Protein AF-A0A0F4KQ76-F1 (afdb_monomer)

Structure (mmCIF, N/CA/C/O backbone):
data_AF-A0A0F4KQ76-F1
#
_entry.id   AF-A0A0F4KQ76-F1
#
loop_
_atom_site.group_PDB
_atom_site.id
_atom_site.type_symbol
_atom_site.label_atom_id
_atom_site.label_alt_id
_atom_site.label_comp_id
_atom_site.label_asym_id
_atom_site.label_entity_id
_atom_site.label_seq_id
_atom_site.pdbx_PDB_ins_code
_atom_site.Cartn_x
_atom_site.Cartn_y
_atom_site.Cartn_z
_atom_site.occupancy
_atom_site.B_iso_or_equiv
_atom_site.auth_seq_id
_atom_site.auth_comp_id
_atom_site.auth_asym_id
_atom_site.auth_atom_id
_atom_site.pdbx_PDB_model_num
ATOM 1 N N . MET A 1 1 ? -42.509 -20.796 37.145 1.00 82.31 1 MET A N 1
ATOM 2 C CA . MET A 1 1 ? -42.947 -19.590 37.891 1.00 82.31 1 MET A CA 1
ATOM 3 C C . MET A 1 1 ? -42.082 -18.399 37.470 1.00 82.31 1 MET A C 1
ATOM 5 O O . MET A 1 1 ? -41.157 -18.619 36.685 1.00 82.31 1 MET A O 1
ATOM 9 N N . LYS A 1 2 ? -42.356 -17.165 37.928 1.00 89.00 2 LYS A N 1
ATOM 10 C CA . LYS A 1 2 ? -41.589 -15.943 37.575 1.00 89.00 2 LYS A CA 1
ATOM 11 C C . LYS A 1 2 ? -40.073 -16.147 37.650 1.00 89.00 2 LYS A C 1
ATOM 13 O O . LYS A 1 2 ? -39.361 -15.815 36.704 1.00 89.00 2 LYS A O 1
ATOM 18 N N . SER A 1 3 ? -39.583 -16.730 38.748 1.00 89.06 3 SER A N 1
ATOM 19 C CA . SER A 1 3 ? -38.148 -16.972 38.972 1.00 89.06 3 SER A CA 1
ATOM 20 C C . SER A 1 3 ? -37.506 -17.793 37.856 1.00 89.06 3 SER A C 1
ATOM 22 O O . SER A 1 3 ? -36.421 -17.465 37.380 1.00 89.06 3 SER A O 1
ATOM 24 N N . ASP A 1 4 ? -38.196 -18.839 37.405 1.00 92.00 4 ASP A N 1
ATOM 25 C CA . ASP A 1 4 ? -37.692 -19.753 36.381 1.00 92.00 4 ASP A CA 1
ATOM 26 C C . ASP A 1 4 ? -37.669 -19.073 35.012 1.00 92.00 4 ASP A C 1
ATOM 28 O O . ASP A 1 4 ? -36.727 -19.246 34.239 1.00 92.00 4 ASP A O 1
ATOM 32 N N . TYR A 1 5 ? -38.691 -18.256 34.736 1.00 93.88 5 TYR A N 1
ATOM 33 C CA . TYR A 1 5 ? -38.802 -17.494 33.498 1.00 93.88 5 TYR A CA 1
ATOM 34 C C . TYR A 1 5 ? -37.668 -16.472 33.369 1.00 93.88 5 TYR A C 1
ATOM 36 O O . TYR A 1 5 ? -36.949 -16.466 32.370 1.00 93.88 5 TYR A O 1
ATOM 44 N N . LEU A 1 6 ? -37.454 -15.654 34.404 1.00 94.19 6 LEU A N 1
ATOM 45 C CA . LEU A 1 6 ? -36.404 -14.633 34.410 1.00 94.19 6 LEU A CA 1
ATOM 46 C C . LEU A 1 6 ? -35.000 -15.248 34.418 1.00 94.19 6 LEU A C 1
ATOM 48 O O . LEU A 1 6 ? -34.095 -14.720 33.773 1.00 94.19 6 LEU A O 1
ATOM 52 N N . MET A 1 7 ? -34.813 -16.397 35.075 1.00 94.75 7 MET A N 1
ATOM 53 C CA . MET A 1 7 ? -33.555 -17.143 35.017 1.00 94.75 7 MET A CA 1
ATOM 54 C C . MET A 1 7 ? -33.246 -17.627 33.593 1.00 94.75 7 MET A C 1
ATOM 56 O O . MET A 1 7 ? -32.111 -17.485 33.126 1.00 94.75 7 MET A O 1
ATOM 60 N N . LEU A 1 8 ? -34.239 -18.176 32.887 1.00 94.31 8 LEU A N 1
ATOM 61 C CA . LEU A 1 8 ? -34.080 -18.605 31.497 1.00 94.31 8 LEU A CA 1
ATOM 62 C C . LEU A 1 8 ? -33.837 -17.413 30.569 1.00 94.31 8 LEU A C 1
ATOM 64 O O . LEU A 1 8 ? -32.893 -17.453 29.783 1.00 94.31 8 LEU A O 1
ATOM 68 N N . LEU A 1 9 ? -34.610 -16.333 30.708 1.00 94.56 9 LEU A N 1
ATOM 69 C CA . LEU A 1 9 ? -34.419 -15.094 29.951 1.00 94.56 9 LEU A CA 1
ATOM 70 C C . LEU A 1 9 ? -32.993 -14.554 30.130 1.00 94.56 9 LEU A C 1
ATOM 72 O O . LEU A 1 9 ? -32.296 -14.303 29.149 1.00 94.56 9 LEU A O 1
ATOM 76 N N . LYS A 1 10 ? -32.508 -14.479 31.376 1.00 94.06 10 LYS A N 1
ATOM 77 C CA . LYS A 1 10 ? -31.133 -14.075 31.702 1.00 94.06 10 LYS A CA 1
ATOM 78 C C . LYS A 1 10 ? -30.099 -14.954 31.000 1.00 94.06 10 LYS A C 1
ATOM 80 O O . LYS A 1 10 ? -29.141 -14.435 30.428 1.00 94.06 10 LYS A O 1
ATOM 85 N N . LYS A 1 11 ? -30.293 -16.278 31.016 1.00 93.38 11 LYS A N 1
ATOM 86 C CA . LYS A 1 11 ? -29.407 -17.238 30.342 1.00 93.38 11 LYS A CA 1
ATOM 87 C C . LYS A 1 11 ? -29.365 -17.004 28.830 1.00 93.38 11 LYS A C 1
ATOM 89 O O . LYS A 1 11 ? -28.273 -16.984 28.267 1.00 93.38 11 LYS A O 1
ATOM 94 N N . TYR A 1 12 ? -30.515 -16.799 28.187 1.00 92.88 12 TYR 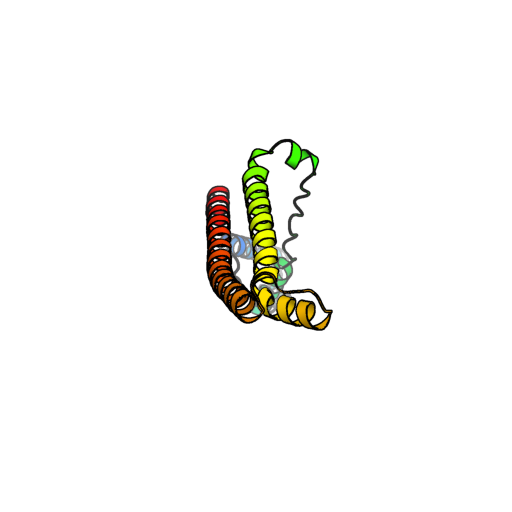A N 1
ATOM 95 C CA . TYR A 1 12 ? -30.582 -16.529 26.749 1.00 92.88 12 TYR A CA 1
ATOM 96 C C . TYR A 1 12 ? -29.949 -15.183 26.379 1.00 92.88 12 TYR A C 1
ATOM 98 O O . TYR A 1 12 ? -29.154 -15.129 25.445 1.00 92.88 12 TYR A O 1
ATOM 106 N N . LEU A 1 13 ? -30.196 -14.117 27.148 1.00 90.69 13 LEU A N 1
ATOM 107 C CA . LEU A 1 13 ? -29.586 -12.803 26.906 1.00 90.69 13 LEU A CA 1
ATOM 108 C C . LEU A 1 13 ? -28.049 -12.854 26.963 1.00 90.69 13 LEU A C 1
ATOM 110 O O . LEU A 1 13 ? -27.378 -12.255 26.120 1.00 90.69 13 LEU A O 1
ATOM 114 N N . PHE A 1 14 ? -27.482 -13.613 27.908 1.00 87.94 14 PHE A N 1
ATOM 115 C CA . PHE A 1 14 ? -26.039 -13.865 27.949 1.00 87.94 14 PHE A CA 1
ATOM 116 C C . PHE A 1 14 ? -25.555 -14.724 26.779 1.00 87.94 14 PHE A C 1
ATOM 118 O O . PHE A 1 14 ? -24.546 -14.389 26.161 1.00 87.94 14 PHE A O 1
ATOM 125 N N . ALA A 1 15 ? -26.265 -15.810 26.459 1.00 85.69 15 ALA A N 1
ATOM 126 C CA . ALA A 1 15 ? -25.904 -16.704 25.357 1.00 85.69 15 ALA A CA 1
ATOM 127 C C . ALA A 1 15 ? -25.885 -15.979 24.001 1.00 85.69 15 ALA A C 1
ATOM 129 O O . ALA A 1 15 ? -25.070 -16.293 23.137 1.00 85.69 15 ALA A O 1
ATOM 130 N N . PHE A 1 16 ? -26.741 -14.974 23.838 1.00 83.56 16 PHE A N 1
ATOM 131 C CA . PHE A 1 16 ? -26.829 -14.144 22.643 1.00 83.56 16 PHE A CA 1
ATOM 132 C C . PHE A 1 16 ? -25.914 -12.901 22.670 1.00 83.56 16 PHE A C 1
ATOM 134 O O . PHE A 1 16 ? -25.941 -12.103 21.734 1.00 83.56 16 PHE A O 1
ATOM 141 N N . GLY A 1 17 ? -25.063 -12.753 23.694 1.00 80.31 17 GLY A N 1
ATOM 142 C CA . GLY A 1 17 ? -23.951 -11.795 23.703 1.00 80.31 17 GLY A CA 1
ATOM 143 C C . GLY A 1 17 ? -24.229 -10.434 24.350 1.00 80.31 17 GLY A C 1
ATOM 144 O O . GLY A 1 17 ? -23.457 -9.499 24.137 1.00 80.31 17 GLY A O 1
ATOM 145 N N . MET A 1 18 ? -25.297 -10.284 25.142 1.00 83.06 18 MET A N 1
ATOM 146 C CA . MET A 1 18 ? -25.558 -9.044 25.884 1.00 83.06 18 MET A CA 1
ATOM 147 C C . MET A 1 18 ? -24.605 -8.893 27.087 1.00 83.06 18 MET A C 1
ATOM 149 O O . MET A 1 18 ? -24.306 -9.859 27.789 1.00 83.06 18 MET A O 1
ATOM 153 N N . SER A 1 19 ? -24.127 -7.670 27.354 1.00 85.25 19 SER A N 1
ATOM 154 C CA . SER A 1 19 ? -23.232 -7.399 28.490 1.00 85.25 19 SER A CA 1
ATOM 155 C C . SER A 1 19 ? -23.939 -7.585 29.837 1.00 85.25 19 SER A C 1
ATOM 157 O O . SER A 1 19 ? -25.116 -7.259 29.981 1.00 85.25 19 SER A O 1
ATOM 159 N N . ALA A 1 20 ? -23.208 -8.025 30.866 1.00 82.38 20 ALA A N 1
ATOM 160 C CA . ALA A 1 20 ? -23.775 -8.297 32.193 1.00 82.38 20 ALA A CA 1
ATOM 161 C C . ALA A 1 20 ? -24.529 -7.106 32.811 1.00 82.38 20 ALA A C 1
ATOM 163 O O . ALA A 1 20 ? 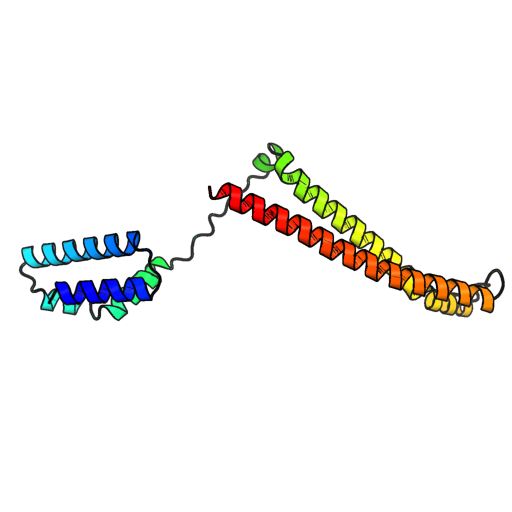-25.558 -7.291 33.456 1.00 82.38 20 ALA A O 1
ATOM 164 N N . THR A 1 21 ? -24.045 -5.882 32.583 1.00 80.56 21 THR A N 1
ATOM 165 C CA . THR A 1 21 ? -24.699 -4.647 33.037 1.00 80.56 21 THR A CA 1
ATOM 166 C C . THR A 1 21 ? -26.074 -4.456 32.405 1.00 80.56 21 THR A C 1
ATOM 168 O O . THR A 1 21 ? -27.038 -4.188 33.116 1.00 80.56 21 THR A O 1
ATOM 171 N N . LYS A 1 22 ? -26.181 -4.651 31.086 1.00 83.81 22 LYS A N 1
ATOM 172 C CA . LYS A 1 22 ? -27.445 -4.549 30.348 1.00 83.81 22 LYS A CA 1
ATOM 173 C C . LYS A 1 22 ? -28.397 -5.682 30.700 1.00 83.81 22 LYS A C 1
ATOM 175 O O . LYS A 1 22 ? -29.573 -5.427 30.911 1.00 83.81 22 LYS A O 1
ATOM 180 N N . VAL A 1 23 ? -27.884 -6.907 30.825 1.00 89.19 23 VAL A N 1
ATOM 181 C CA . VAL A 1 23 ? -28.696 -8.056 31.238 1.00 89.19 23 VAL A CA 1
ATOM 182 C C . VAL A 1 23 ? -29.341 -7.796 32.597 1.00 89.19 23 VAL A C 1
ATOM 184 O O . VAL A 1 23 ? -30.539 -7.989 32.743 1.00 89.19 23 VAL A O 1
ATOM 187 N N . ASN A 1 24 ? -28.581 -7.318 33.585 1.00 89.50 24 ASN A N 1
ATOM 188 C CA . ASN A 1 24 ? -29.140 -7.029 34.907 1.00 89.50 24 ASN A CA 1
ATOM 189 C C . ASN A 1 24 ? -30.178 -5.894 34.877 1.00 89.50 24 ASN A C 1
ATOM 191 O O . ASN A 1 24 ? -31.149 -5.968 35.621 1.00 89.50 24 ASN A O 1
ATOM 195 N N . ALA A 1 25 ? -29.995 -4.882 34.022 1.00 88.25 25 ALA A N 1
ATOM 196 C CA . ALA A 1 25 ? -30.987 -3.824 33.835 1.00 88.25 25 ALA A CA 1
ATOM 197 C C . ALA A 1 25 ? -32.295 -4.382 33.254 1.00 88.25 25 ALA A C 1
ATOM 199 O O . ALA A 1 25 ? -33.337 -4.233 33.875 1.00 88.25 25 ALA A O 1
ATOM 200 N N . VAL A 1 26 ? -32.214 -5.136 32.151 1.00 91.88 26 VAL A N 1
ATOM 201 C CA . VAL A 1 26 ? -33.379 -5.779 31.520 1.00 91.88 26 VAL A CA 1
ATOM 202 C C . VAL A 1 26 ? -34.115 -6.680 32.509 1.00 91.88 26 VAL A C 1
ATOM 204 O O . VAL A 1 26 ? -35.335 -6.634 32.599 1.00 91.88 26 VAL A O 1
ATOM 207 N N . ILE A 1 27 ? -33.390 -7.501 33.273 1.00 95.00 27 ILE A N 1
ATOM 208 C CA . ILE A 1 27 ? -34.023 -8.383 34.259 1.00 95.00 27 ILE A CA 1
ATOM 209 C C . ILE A 1 27 ? -34.742 -7.579 35.342 1.00 95.00 27 ILE A C 1
ATOM 211 O O . ILE A 1 27 ? -35.861 -7.944 35.682 1.00 95.00 27 ILE A O 1
ATOM 215 N N . ARG A 1 28 ? -34.160 -6.478 35.830 1.00 91.81 28 ARG A N 1
ATOM 216 C CA . ARG A 1 28 ? -34.817 -5.602 36.808 1.00 91.81 28 ARG A CA 1
ATOM 217 C C . ARG A 1 28 ? -36.102 -4.982 36.251 1.00 91.81 28 ARG A C 1
ATOM 219 O O . ARG A 1 28 ? -37.112 -4.989 36.941 1.00 91.81 28 ARG A O 1
ATOM 226 N N . ASP A 1 29 ? -36.088 -4.524 35.002 1.00 92.00 29 ASP A N 1
ATOM 227 C CA . ASP A 1 29 ? -37.269 -3.925 34.368 1.00 92.00 29 ASP A CA 1
ATOM 228 C C . ASP A 1 29 ? -38.419 -4.946 34.270 1.00 92.00 29 ASP A C 1
ATOM 230 O O . ASP A 1 29 ? -39.571 -4.648 34.582 1.00 92.00 29 ASP A O 1
ATOM 234 N N . TYR A 1 30 ? -38.111 -6.201 33.920 1.00 94.31 30 TYR A N 1
ATOM 235 C CA . TYR A 1 30 ? -39.117 -7.264 33.944 1.00 94.31 30 TYR A CA 1
ATOM 236 C C . TYR A 1 30 ? -39.509 -7.673 35.369 1.00 94.31 30 TYR A C 1
ATOM 238 O O . TYR A 1 30 ? -40.663 -8.023 35.603 1.00 94.31 30 TYR A O 1
ATOM 246 N N . GLU A 1 31 ? -38.603 -7.629 36.348 1.00 93.50 31 GLU A N 1
ATOM 247 C CA . GLU A 1 31 ? -38.956 -7.863 37.752 1.00 93.50 31 GLU A CA 1
ATOM 248 C C . GLU A 1 31 ? -39.999 -6.864 38.256 1.00 93.50 31 GLU A C 1
ATOM 250 O O . GLU A 1 31 ? -40.923 -7.300 38.954 1.00 93.50 31 GLU A O 1
ATOM 255 N N . GLU A 1 32 ? -39.856 -5.590 37.875 1.00 91.56 32 GLU A N 1
ATOM 256 C CA . GLU A 1 32 ? -40.805 -4.501 38.126 1.00 91.56 32 GLU A CA 1
ATOM 257 C C . GLU A 1 32 ? -42.124 -4.733 37.375 1.00 91.56 32 GLU A C 1
ATOM 259 O O . GLU A 1 32 ? -43.183 -4.690 37.994 1.00 91.56 32 GLU A O 1
ATOM 264 N N . TYR A 1 33 ? -42.077 -5.121 36.096 1.00 91.19 33 TYR A N 1
ATOM 265 C CA . TYR A 1 33 ? -43.274 -5.448 35.308 1.00 91.19 33 TYR A CA 1
ATOM 266 C C . TYR A 1 33 ? -44.113 -6.579 35.928 1.00 91.19 33 TYR A C 1
ATOM 268 O O . TYR A 1 33 ? -45.334 -6.490 36.037 1.00 91.19 33 TYR A O 1
ATOM 276 N N . PHE A 1 34 ? -43.459 -7.643 36.406 1.00 91.88 34 PHE A N 1
ATOM 277 C CA . PHE A 1 34 ? -44.146 -8.716 37.129 1.00 91.88 34 PHE A CA 1
ATOM 278 C C . PHE A 1 34 ? -44.733 -8.245 38.470 1.00 91.88 34 PHE A C 1
ATOM 280 O O . PHE A 1 34 ? -45.726 -8.812 38.924 1.00 91.88 34 PHE A O 1
ATOM 287 N N . ALA A 1 35 ? -44.111 -7.265 39.134 1.00 89.31 35 ALA A N 1
ATOM 288 C CA . ALA A 1 35 ? -44.634 -6.703 40.378 1.00 89.31 35 ALA A CA 1
ATOM 289 C C . ALA A 1 35 ? -45.885 -5.850 40.114 1.00 89.31 35 ALA A C 1
ATOM 291 O O . ALA A 1 35 ? -46.896 -6.045 40.784 1.00 89.31 35 ALA A O 1
ATOM 292 N N . GLU A 1 36 ? -45.858 -5.006 39.081 1.00 90.25 36 GLU A N 1
ATOM 293 C CA . GLU A 1 36 ? -47.005 -4.200 38.647 1.00 90.25 36 GLU A CA 1
ATOM 294 C C . GLU A 1 36 ? -48.193 -5.076 38.214 1.00 90.25 36 GLU A C 1
ATOM 296 O O . GLU A 1 36 ? -49.330 -4.836 38.619 1.00 90.25 36 GLU A O 1
ATOM 301 N N . GLY A 1 37 ? -47.944 -6.150 37.457 1.00 86.81 37 GLY A N 1
ATOM 302 C CA . GLY A 1 37 ? -48.991 -7.110 37.094 1.00 86.81 37 GLY A CA 1
ATOM 303 C C . GLY A 1 37 ? -49.643 -7.757 38.322 1.00 86.81 37 GLY A C 1
ATOM 304 O O . GLY A 1 37 ? -50.866 -7.876 38.388 1.00 86.81 37 GLY A O 1
ATOM 305 N N . SER A 1 38 ? -48.849 -8.082 39.349 1.00 87.44 38 SER A N 1
ATOM 306 C CA . SER A 1 38 ? -49.377 -8.611 40.612 1.00 87.44 38 SER A CA 1
ATOM 307 C C . SER A 1 38 ? -50.243 -7.594 41.363 1.00 87.44 38 SER A C 1
ATOM 309 O O . SER A 1 38 ? -51.230 -7.992 41.982 1.00 87.44 38 SER A O 1
ATOM 311 N N . GLU A 1 39 ? -49.895 -6.305 41.332 1.00 87.94 39 GLU A N 1
ATOM 312 C CA . GLU A 1 39 ? -50.707 -5.233 41.930 1.00 87.94 39 GLU A CA 1
ATOM 313 C C . GLU A 1 39 ? -52.038 -5.042 41.183 1.00 87.94 39 GLU A C 1
ATOM 315 O O . GLU A 1 39 ? -53.064 -4.742 41.795 1.00 87.94 39 GLU A O 1
ATOM 320 N N . ASN A 1 40 ? -52.049 -5.322 39.878 1.00 86.50 40 ASN A N 1
ATOM 321 C CA . ASN A 1 40 ? -53.226 -5.257 39.011 1.00 86.50 40 ASN A CA 1
ATOM 322 C C . ASN A 1 40 ? -54.076 -6.548 38.990 1.00 86.50 40 ASN A C 1
ATOM 324 O O . ASN A 1 40 ? -55.020 -6.649 38.207 1.00 86.50 40 ASN A O 1
ATOM 328 N N . ASN A 1 41 ? -53.816 -7.503 39.892 1.00 88.94 41 ASN A N 1
ATOM 329 C CA . ASN A 1 41 ? -54.470 -8.822 39.971 1.00 88.94 41 ASN A CA 1
ATOM 330 C C . ASN A 1 41 ? -54.238 -9.739 38.752 1.00 88.94 41 ASN A C 1
ATOM 332 O O . ASN A 1 41 ? -55.017 -10.669 38.527 1.00 88.94 41 ASN A O 1
ATOM 336 N N . GLU A 1 42 ? -53.174 -9.525 37.979 1.00 90.00 42 GLU A N 1
ATOM 337 C CA . GLU A 1 42 ? -52.746 -10.471 36.949 1.00 90.00 42 GLU A CA 1
ATOM 338 C C . GLU A 1 42 ? -51.924 -11.604 37.570 1.00 90.00 42 GLU A C 1
ATOM 340 O O . GLU A 1 42 ? -51.086 -11.393 38.452 1.00 90.00 42 GLU A O 1
ATOM 345 N N . THR A 1 43 ? -52.146 -12.837 37.113 1.00 90.06 43 THR A N 1
ATOM 346 C CA . THR A 1 43 ? -51.346 -13.970 37.587 1.00 90.06 43 THR A CA 1
ATOM 347 C C . THR A 1 43 ? -50.017 -14.042 36.839 1.00 90.06 43 THR A C 1
ATOM 349 O O . THR A 1 43 ? -49.932 -13.700 35.660 1.00 90.06 43 THR A O 1
ATOM 352 N N . GLU A 1 44 ? -48.970 -14.580 37.476 1.00 89.19 44 GLU A N 1
ATOM 353 C CA . GLU A 1 44 ? -47.677 -14.793 36.801 1.00 89.19 44 GLU A CA 1
ATOM 354 C C . GLU A 1 44 ? -47.817 -15.601 35.502 1.00 89.19 44 GLU A C 1
ATOM 356 O O . GLU A 1 44 ? -47.066 -15.389 34.553 1.00 89.19 44 GLU A O 1
ATOM 361 N N . ALA A 1 45 ? -48.774 -16.533 35.451 1.00 88.31 45 ALA A N 1
ATOM 362 C CA . ALA A 1 45 ? -49.036 -17.346 34.271 1.00 88.31 45 ALA A CA 1
ATOM 363 C C . ALA A 1 45 ? -49.599 -16.513 33.108 1.00 88.31 45 ALA A C 1
ATOM 365 O O . ALA A 1 45 ? -49.210 -16.739 31.961 1.00 88.31 45 ALA A O 1
ATOM 366 N N . ASP A 1 46 ? -50.463 -15.538 33.396 1.00 89.50 46 ASP A N 1
ATOM 367 C CA . ASP A 1 46 ? -51.029 -14.634 32.391 1.00 89.50 46 ASP A CA 1
ATOM 368 C C . ASP A 1 46 ? -49.972 -13.664 31.856 1.00 89.50 46 ASP A C 1
ATOM 370 O O . ASP A 1 46 ? -49.889 -13.442 30.646 1.00 89.50 46 ASP A O 1
ATOM 374 N N . ILE A 1 47 ? -49.103 -13.169 32.740 1.00 89.50 47 ILE A N 1
ATOM 375 C CA . ILE A 1 47 ? -47.969 -12.313 32.377 1.00 89.50 47 ILE A CA 1
ATOM 376 C C . ILE A 1 47 ? -46.989 -13.091 31.486 1.00 89.50 47 ILE A C 1
ATOM 378 O O . ILE A 1 47 ? -46.630 -12.637 30.402 1.00 89.50 47 ILE A O 1
ATOM 382 N N . ILE A 1 48 ? -46.607 -14.315 31.875 1.00 92.00 48 ILE A N 1
ATOM 383 C CA . ILE A 1 48 ? -45.732 -15.180 31.061 1.00 92.00 48 ILE A CA 1
ATOM 384 C C . ILE A 1 48 ? -46.365 -15.475 29.697 1.00 92.00 48 ILE A C 1
ATOM 386 O O . ILE A 1 48 ? -45.674 -15.477 28.679 1.00 92.00 48 ILE A O 1
ATOM 390 N N . LYS A 1 49 ? -47.681 -15.700 29.646 1.00 89.31 49 LYS A N 1
ATOM 391 C CA . LYS A 1 49 ? -48.392 -15.954 28.390 1.00 89.31 49 LYS A CA 1
ATOM 392 C C . LYS A 1 49 ? -48.367 -14.742 27.454 1.00 89.31 49 LYS A C 1
ATOM 394 O O . LYS A 1 49 ? -48.228 -14.941 26.249 1.00 89.31 49 LYS A O 1
ATOM 399 N N . HIS A 1 50 ? -48.463 -13.524 27.990 1.00 87.94 50 HIS A N 1
ATOM 400 C CA . HIS A 1 50 ? -48.309 -12.290 27.213 1.00 87.94 50 HIS A CA 1
ATOM 401 C C . HIS A 1 50 ? -46.880 -12.094 26.697 1.00 87.94 50 HIS A C 1
ATOM 403 O O . HIS A 1 50 ? -46.697 -11.695 25.550 1.00 87.94 50 HIS A O 1
ATOM 409 N N . LEU A 1 51 ? -45.874 -12.411 27.516 1.00 89.38 51 LEU A N 1
ATOM 410 C CA . LEU A 1 51 ? -44.459 -12.263 27.160 1.00 89.38 51 LEU A CA 1
ATOM 411 C C . LEU A 1 51 ? -43.947 -13.345 26.191 1.00 89.38 51 LEU A C 1
ATOM 413 O O . LEU A 1 51 ? -42.937 -13.145 25.515 1.00 89.38 51 LEU A O 1
ATOM 417 N N . GLY A 1 52 ? -44.632 -14.487 26.106 1.00 91.38 52 GLY A N 1
ATOM 418 C CA . GLY A 1 52 ? -44.254 -15.600 25.239 1.00 91.38 52 GLY A CA 1
ATOM 419 C C .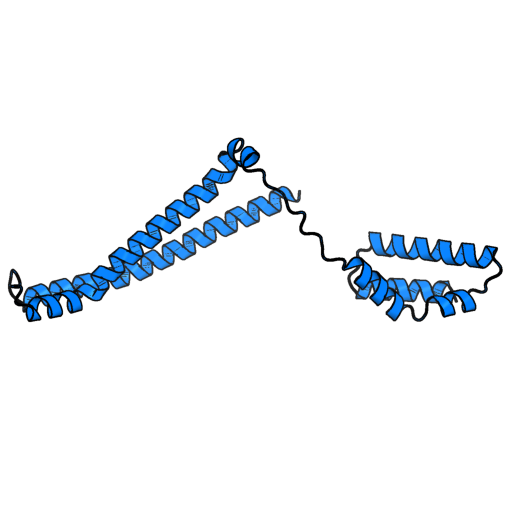 GLY A 1 52 ? -43.113 -16.443 25.815 1.00 91.38 52 GLY A C 1
ATOM 420 O O . GLY A 1 52 ? -42.977 -16.605 27.023 1.00 91.38 52 GLY A O 1
ATOM 421 N N . SER A 1 53 ? -42.306 -17.066 24.951 1.00 92.19 53 SER A N 1
ATOM 422 C CA . SER A 1 53 ? -41.156 -17.860 25.407 1.00 92.19 53 SER A CA 1
ATOM 423 C C . SER A 1 53 ? -39.960 -16.956 25.742 1.00 92.19 53 SER A C 1
ATOM 425 O O . SER A 1 53 ? -39.675 -16.049 24.952 1.00 92.19 53 SER A O 1
ATOM 427 N N . PRO A 1 54 ? -39.169 -17.265 26.786 1.00 91.12 54 PRO A N 1
ATOM 428 C CA . PRO A 1 54 ? -38.016 -16.447 27.173 1.00 91.12 54 PRO A CA 1
ATOM 429 C C . PRO A 1 54 ? -36.935 -16.375 26.080 1.00 91.12 54 PRO A C 1
ATOM 431 O O . PRO A 1 54 ? -36.214 -15.386 25.994 1.00 91.12 54 PRO A O 1
ATOM 434 N N . GLU A 1 55 ? -36.839 -17.394 25.222 1.00 91.69 55 GLU A N 1
ATOM 435 C CA . GLU A 1 55 ? -35.931 -17.416 24.070 1.00 91.69 55 GLU A CA 1
ATOM 436 C C . GLU A 1 55 ? -36.337 -16.405 22.989 1.00 91.69 55 GLU A C 1
ATOM 438 O O . GLU A 1 55 ? -35.523 -15.569 22.595 1.00 91.69 55 GLU A O 1
ATOM 443 N N . ASN A 1 56 ? -37.604 -16.429 22.553 1.00 90.44 56 ASN A N 1
ATOM 444 C CA . ASN A 1 56 ? -38.123 -15.464 21.576 1.00 90.44 56 ASN A CA 1
ATOM 445 C C . ASN A 1 56 ? -38.023 -14.026 22.093 1.00 90.44 56 ASN A C 1
ATOM 447 O O . ASN A 1 56 ? -37.610 -13.140 21.348 1.00 90.44 56 ASN A O 1
ATOM 451 N N . LEU A 1 57 ? -38.337 -13.809 23.374 1.00 92.44 57 LEU A N 1
ATOM 452 C CA . LEU A 1 57 ? -38.216 -12.497 24.000 1.00 92.44 57 LEU A CA 1
ATOM 453 C C . LEU A 1 57 ? -36.759 -12.011 24.003 1.00 92.44 57 LEU A C 1
ATOM 455 O O . LEU A 1 57 ? -36.487 -10.873 23.630 1.00 92.44 57 LEU A O 1
ATOM 459 N N . ALA A 1 58 ? -35.800 -12.876 24.348 1.00 90.62 58 ALA A N 1
ATOM 460 C CA . ALA A 1 58 ? -34.379 -12.535 24.284 1.00 90.62 58 ALA A CA 1
ATOM 461 C C . ALA A 1 58 ? -33.924 -12.193 22.854 1.00 90.62 58 ALA A C 1
ATOM 463 O O . ALA A 1 58 ? -33.178 -11.232 22.657 1.00 90.62 58 ALA A O 1
ATOM 464 N N . HIS A 1 59 ? -34.389 -12.948 21.856 1.00 87.75 59 HIS A N 1
ATOM 465 C CA . HIS A 1 59 ? -34.121 -12.662 20.447 1.00 87.75 59 HIS A CA 1
ATOM 466 C C . HIS A 1 59 ? -34.676 -11.300 20.019 1.00 87.75 59 HIS A C 1
ATOM 468 O O . HIS A 1 59 ? -33.959 -10.536 19.368 1.00 87.75 59 HIS A O 1
ATOM 474 N N . GLN A 1 60 ? -35.910 -10.985 20.416 1.00 88.25 60 GLN A N 1
ATOM 475 C CA . GLN A 1 60 ? -36.552 -9.710 20.120 1.00 88.25 60 GLN A CA 1
ATOM 476 C C . GLN A 1 60 ? -35.783 -8.545 20.753 1.00 88.25 60 GLN A C 1
ATOM 478 O O . GLN A 1 60 ? -35.348 -7.649 20.032 1.00 88.25 60 GLN A O 1
ATOM 483 N N . LEU A 1 61 ? -35.498 -8.613 22.057 1.00 88.38 61 LEU A N 1
ATOM 484 C CA . LEU A 1 61 ? -34.772 -7.568 22.789 1.00 88.38 61 LEU A CA 1
ATOM 485 C C . LEU A 1 61 ? -33.380 -7.293 22.202 1.00 88.38 61 LEU A C 1
ATOM 487 O O . LEU A 1 61 ? -32.912 -6.156 22.179 1.00 88.38 61 LEU A O 1
ATOM 491 N N . ILE A 1 62 ? -32.701 -8.324 21.700 1.00 83.94 62 ILE A N 1
ATOM 492 C CA . ILE A 1 62 ? -31.389 -8.170 21.061 1.00 83.94 62 ILE A CA 1
ATOM 493 C C . ILE A 1 62 ? -31.512 -7.636 19.639 1.00 83.94 62 ILE A C 1
ATOM 495 O O . ILE A 1 62 ? -30.641 -6.891 19.199 1.00 83.94 62 ILE A O 1
ATOM 499 N N . SER A 1 63 ? -32.571 -7.996 18.914 1.00 79.69 63 SER A N 1
ATOM 500 C CA . SER A 1 63 ? -32.843 -7.438 17.589 1.00 79.69 63 SER A CA 1
ATOM 501 C C . SER A 1 63 ? -33.224 -5.956 17.650 1.00 79.69 63 SER A C 1
ATOM 503 O O . SER A 1 63 ? -32.748 -5.188 16.822 1.00 79.69 63 SER A O 1
ATOM 505 N N . GLU A 1 64 ? -33.964 -5.541 18.681 1.00 76.50 64 GLU A N 1
ATOM 506 C CA . GLU A 1 64 ? -34.293 -4.140 18.970 1.00 76.50 64 GLU A CA 1
ATOM 507 C C . GLU A 1 64 ? -33.052 -3.362 19.438 1.00 76.50 64 GLU A C 1
ATOM 509 O O . GLU A 1 64 ? -32.833 -2.230 19.026 1.00 76.50 64 GLU A O 1
ATOM 514 N N . GLN A 1 65 ? -32.151 -3.986 20.209 1.00 67.00 65 GLN A N 1
ATOM 515 C CA . GLN A 1 65 ? -30.840 -3.391 20.514 1.00 67.00 65 GLN A CA 1
ATOM 516 C C . GLN A 1 65 ? -29.871 -3.368 19.324 1.00 67.00 65 GLN A C 1
ATOM 518 O O . GLN A 1 65 ? -28.887 -2.629 19.361 1.00 67.00 65 GLN A O 1
ATOM 523 N N . LYS A 1 66 ? -30.124 -4.169 18.282 1.00 55.81 66 LYS A N 1
ATOM 524 C CA . LYS A 1 66 ? -29.458 -4.087 16.977 1.00 55.81 66 LYS A CA 1
ATOM 525 C C . LYS A 1 66 ? -30.127 -3.046 16.073 1.00 55.81 66 LYS A C 1
ATOM 527 O O . LYS A 1 66 ? -30.047 -3.168 14.849 1.00 55.81 66 LYS A O 1
ATOM 532 N N . GLU A 1 67 ? -30.696 -1.977 16.633 1.00 48.41 67 GLU A N 1
ATOM 533 C CA . GLU A 1 67 ? -30.571 -0.697 15.947 1.00 48.41 67 GLU A CA 1
ATOM 534 C C . GLU A 1 67 ? -29.083 -0.508 15.651 1.00 48.41 67 GLU A C 1
ATOM 536 O O . GLU A 1 67 ? -28.239 -0.423 16.546 1.00 48.41 67 GLU A O 1
ATOM 541 N N . ILE A 1 68 ? -28.782 -0.632 14.356 1.00 48.06 68 ILE A N 1
ATOM 542 C CA . ILE A 1 68 ? -27.496 -0.415 13.702 1.00 48.06 68 ILE A CA 1
ATOM 543 C C . ILE A 1 68 ? -26.777 0.645 14.523 1.00 48.06 68 ILE A C 1
ATOM 545 O O . ILE A 1 68 ? -27.380 1.707 14.684 1.00 48.06 68 ILE A O 1
ATOM 549 N N . PRO A 1 69 ? -25.568 0.398 15.076 1.00 42.78 69 PRO A N 1
ATOM 550 C CA . PRO A 1 69 ? -24.857 1.469 15.747 1.00 42.78 69 PRO A CA 1
ATOM 551 C C . PRO A 1 69 ? -24.858 2.607 14.746 1.00 42.78 69 PRO A C 1
ATOM 553 O O . PRO A 1 69 ? -24.299 2.446 13.656 1.00 42.78 69 PRO A O 1
ATOM 556 N N . GLU A 1 70 ? -25.569 3.698 15.054 1.00 43.50 70 GLU A N 1
ATOM 557 C CA . GLU A 1 70 ? -25.390 4.917 14.304 1.00 43.50 70 GLU A CA 1
ATOM 558 C C . GLU A 1 70 ? -23.890 5.104 14.376 1.00 43.50 70 GLU A C 1
ATOM 560 O O . GLU A 1 70 ? -23.319 5.309 15.452 1.00 43.50 70 GLU A O 1
ATOM 565 N N . VAL A 1 71 ? -23.226 4.891 13.239 1.00 44.06 71 VAL A N 1
ATOM 566 C CA . VAL A 1 71 ? -21.869 5.342 13.047 1.00 44.06 71 VAL A CA 1
ATOM 567 C C . VAL A 1 71 ? -22.014 6.795 13.420 1.00 44.06 71 VAL A C 1
ATOM 569 O O . VAL A 1 71 ? -22.642 7.528 12.656 1.00 44.06 71 VAL A O 1
ATOM 572 N N . LYS A 1 72 ? -21.577 7.182 14.631 1.00 41.28 72 LYS A N 1
ATOM 573 C CA . LYS A 1 72 ? -21.509 8.582 15.029 1.00 41.28 72 LYS A CA 1
ATOM 574 C C . LYS A 1 72 ? -20.754 9.185 13.875 1.00 41.28 72 LYS A C 1
ATOM 576 O O . LYS A 1 72 ? -19.560 8.925 13.725 1.00 41.28 72 LYS A O 1
ATOM 581 N N . GLN A 1 73 ? -21.473 9.862 12.987 1.00 46.34 73 GLN A N 1
ATOM 582 C CA . GLN A 1 73 ? -20.860 10.489 11.847 1.00 46.34 73 GLN A CA 1
ATOM 583 C C . GLN A 1 73 ? -20.124 11.630 12.507 1.00 46.34 73 GLN A C 1
ATOM 585 O O . GLN A 1 73 ? -20.710 12.669 12.809 1.00 46.34 73 GLN A O 1
ATOM 590 N N . VAL A 1 74 ? -18.868 11.373 12.876 1.00 49.44 74 VAL A N 1
ATOM 591 C CA . VAL A 1 74 ? -17.964 12.392 13.360 1.00 49.44 74 VAL A CA 1
ATOM 592 C C . VAL A 1 74 ? -17.868 13.321 12.170 1.00 49.44 74 VAL A C 1
ATOM 594 O O . VAL A 1 74 ? -17.149 13.060 11.208 1.00 49.44 74 VAL A O 1
ATOM 597 N N . ARG A 1 75 ? -18.704 14.360 12.179 1.00 42.66 75 ARG A N 1
ATOM 598 C CA . ARG A 1 75 ? -18.660 15.440 11.211 1.00 42.66 75 ARG A CA 1
ATOM 599 C C . ARG A 1 75 ? -17.366 16.160 11.527 1.00 42.66 75 ARG A C 1
ATOM 601 O O . ARG A 1 75 ? -17.327 17.082 12.338 1.00 42.66 75 ARG A O 1
ATOM 608 N N . VAL A 1 76 ? -16.277 15.663 10.952 1.00 56.12 76 VAL A N 1
ATOM 609 C CA . VAL A 1 76 ? -14.992 16.330 11.035 1.00 56.12 76 VAL A CA 1
ATOM 610 C C . VAL A 1 76 ? -15.170 17.603 10.222 1.00 56.12 76 VAL A C 1
ATOM 612 O O . VAL A 1 76 ? -15.196 17.580 8.994 1.00 56.12 76 VAL A O 1
ATOM 615 N N . SER A 1 77 ? -15.409 18.717 10.907 1.00 60.66 77 SER A N 1
ATOM 616 C CA . SER A 1 77 ? -15.405 20.016 10.250 1.00 60.66 77 SER A CA 1
ATOM 617 C C . SER A 1 77 ? -14.014 20.220 9.654 1.00 60.66 77 SER A C 1
ATOM 619 O O . SER A 1 77 ? -13.020 20.070 10.366 1.00 60.66 77 SER A O 1
ATOM 621 N N . PHE A 1 78 ? -13.925 20.569 8.367 1.00 57.31 78 PHE A N 1
ATOM 622 C CA . PHE A 1 78 ? -12.649 20.898 7.715 1.00 57.31 78 PHE A CA 1
ATOM 623 C C . PHE A 1 78 ? -11.854 21.940 8.521 1.00 57.31 78 PHE A C 1
ATOM 625 O O . PHE A 1 78 ? -10.629 21.867 8.593 1.00 57.31 78 PHE A O 1
ATOM 632 N N . SER A 1 79 ? -12.553 22.847 9.213 1.00 65.56 79 SER A N 1
ATOM 633 C CA . SER A 1 79 ? -11.949 23.833 10.108 1.00 65.56 79 SER A CA 1
ATOM 634 C C . SER A 1 79 ? -11.200 23.191 11.284 1.00 65.56 79 SER A C 1
ATOM 636 O O . SER A 1 79 ? -10.131 23.664 11.641 1.00 65.56 79 SER A O 1
ATOM 638 N N . PHE A 1 80 ? -11.689 22.085 11.857 1.00 64.56 80 PHE A N 1
ATOM 639 C CA . PHE A 1 80 ? -11.034 21.387 12.977 1.00 64.56 80 PHE A CA 1
ATOM 640 C C . PHE A 1 80 ? -9.691 20.752 12.576 1.00 64.56 80 PHE A C 1
ATOM 642 O O . PHE A 1 80 ? -8.729 20.794 13.346 1.00 64.56 80 PHE 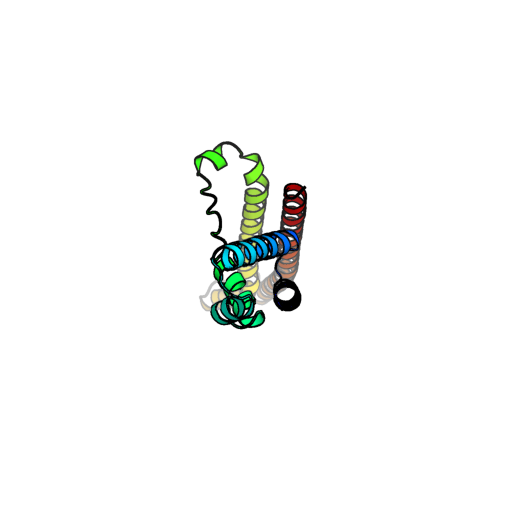A O 1
ATOM 649 N N . LEU A 1 81 ? -9.608 20.223 11.350 1.00 62.59 81 LEU A N 1
ATOM 650 C CA . LEU A 1 81 ? -8.386 19.650 10.772 1.00 62.59 81 LEU A CA 1
ATOM 651 C C . LEU A 1 81 ? -7.308 20.714 10.509 1.00 62.59 81 LEU A C 1
ATOM 653 O O . LEU A 1 81 ? -6.122 20.440 10.683 1.00 62.59 81 LEU A O 1
ATOM 657 N N . LEU A 1 82 ? -7.720 21.936 10.156 1.00 63.72 82 LEU A N 1
ATOM 658 C CA . LEU A 1 82 ? -6.834 23.091 9.962 1.00 63.72 82 LEU A CA 1
ATOM 659 C C . LEU A 1 82 ? -6.164 23.566 11.263 1.00 63.72 82 LEU A C 1
ATOM 661 O O . LEU A 1 82 ? -5.029 24.034 11.219 1.00 63.72 82 LEU A O 1
ATOM 665 N N . PHE A 1 83 ? -6.824 23.414 12.417 1.00 70.56 83 PHE A N 1
ATOM 666 C CA . PHE A 1 83 ? -6.280 23.832 13.718 1.00 70.56 83 PHE A CA 1
ATOM 667 C C . PHE A 1 83 ? -5.384 22.781 14.400 1.00 70.56 83 PHE A C 1
ATOM 669 O O . PHE A 1 83 ? -4.694 23.116 15.359 1.00 70.56 83 PHE A O 1
ATOM 676 N N . HIS A 1 84 ? -5.337 21.536 13.903 1.00 67.44 84 HIS A N 1
ATOM 677 C CA . HIS A 1 84 ? -4.499 20.463 14.465 1.00 67.44 84 HIS A CA 1
ATOM 678 C C . HIS A 1 84 ? -3.599 19.794 13.403 1.00 67.44 84 HIS A C 1
ATOM 680 O O . HIS A 1 84 ? -3.708 18.589 13.149 1.00 67.44 84 HIS A O 1
ATOM 686 N N . PRO A 1 85 ? -2.649 20.540 12.803 1.00 69.50 85 PRO A N 1
ATOM 687 C CA . PRO A 1 85 ? -1.813 20.051 11.700 1.00 69.50 85 PRO A CA 1
ATOM 688 C C . PRO A 1 85 ? -0.896 18.881 12.093 1.00 69.50 85 PRO A C 1
ATOM 690 O O . PRO A 1 85 ? -0.541 18.056 11.252 1.00 69.50 85 PRO A O 1
ATOM 693 N N . LEU A 1 86 ? -0.553 18.751 13.380 1.00 75.31 86 LEU A N 1
ATOM 694 C CA . LEU A 1 86 ? 0.271 17.649 13.890 1.00 75.31 86 LEU A CA 1
ATOM 695 C C . LEU A 1 86 ? -0.403 16.274 13.750 1.00 75.31 86 LEU A C 1
ATOM 697 O O . LEU A 1 86 ? 0.288 15.261 13.667 1.00 75.31 86 LEU A O 1
ATOM 701 N N . ILE A 1 87 ? -1.739 16.226 13.704 1.00 73.69 87 ILE A N 1
ATOM 702 C CA . ILE A 1 87 ? -2.492 14.978 13.513 1.00 73.69 87 ILE A CA 1
ATOM 703 C C . ILE A 1 87 ? -2.416 14.527 12.049 1.00 73.69 87 ILE A C 1
ATOM 705 O O . ILE A 1 87 ? -2.335 13.330 11.775 1.00 73.69 87 ILE A O 1
ATOM 709 N N . LEU A 1 88 ? -2.389 15.485 11.120 1.00 77.75 88 LEU A N 1
ATOM 710 C CA . LEU A 1 88 ? -2.323 15.246 9.679 1.00 77.75 88 LEU A CA 1
ATOM 711 C C . LEU A 1 88 ? -0.914 14.919 9.188 1.00 77.75 88 LEU A C 1
ATOM 713 O O . LEU A 1 88 ? -0.770 14.203 8.203 1.00 77.75 88 LEU A O 1
ATOM 717 N N . LEU A 1 89 ? 0.121 15.411 9.869 1.00 83.69 89 LEU A N 1
ATOM 718 C CA . LEU A 1 89 ? 1.515 15.238 9.465 1.00 83.69 89 LEU A CA 1
ATOM 719 C C . LEU A 1 89 ? 1.924 13.774 9.174 1.00 83.69 89 LEU A C 1
ATOM 721 O O . LEU A 1 89 ? 2.457 13.533 8.090 1.00 83.69 89 LEU A O 1
ATOM 725 N N . PRO A 1 90 ? 1.673 12.777 10.052 1.00 84.19 90 PRO A N 1
ATOM 726 C CA . PRO A 1 90 ? 2.039 11.388 9.759 1.00 84.19 90 PRO A CA 1
ATOM 727 C C . PRO A 1 90 ? 1.235 10.799 8.593 1.00 84.19 90 PRO A C 1
ATOM 729 O O . PRO A 1 90 ? 1.763 9.989 7.833 1.00 84.19 90 PRO A O 1
ATOM 732 N N . PHE A 1 91 ? -0.018 11.227 8.421 1.00 84.88 91 PHE A N 1
ATOM 733 C CA . PHE A 1 91 ? -0.860 10.804 7.304 1.00 84.88 91 PHE A CA 1
ATOM 734 C C . PHE A 1 91 ? -0.353 11.381 5.976 1.00 84.88 91 PHE A C 1
ATOM 736 O O . PHE A 1 91 ? -0.201 10.648 5.002 1.00 84.88 91 PHE A O 1
ATOM 743 N N . LEU A 1 92 ? -0.015 12.673 5.957 1.00 88.38 92 LEU A N 1
ATOM 744 C CA . LEU A 1 92 ? 0.564 13.358 4.803 1.00 88.38 92 LEU A CA 1
ATOM 745 C C . LEU A 1 92 ? 1.912 12.743 4.407 1.00 88.38 92 LEU A C 1
ATOM 747 O O . LEU A 1 92 ? 2.144 12.489 3.229 1.00 88.38 92 LEU A O 1
ATOM 751 N N . LEU A 1 93 ? 2.783 12.470 5.384 1.00 88.38 93 LEU A N 1
ATOM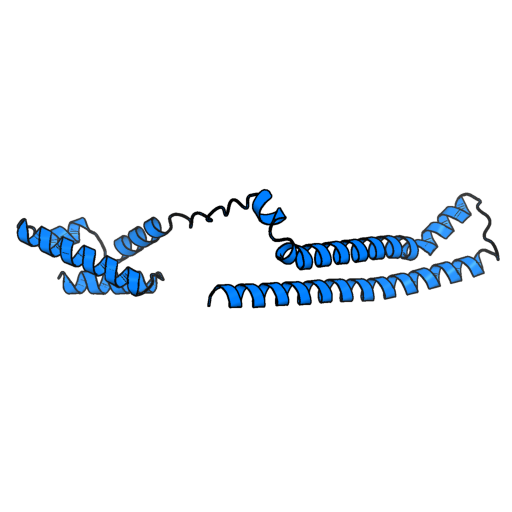 752 C CA . LEU A 1 93 ? 4.095 11.868 5.142 1.00 88.38 93 LEU A CA 1
ATOM 753 C C . LEU A 1 93 ? 3.970 10.454 4.555 1.00 88.38 93 LEU A C 1
ATOM 755 O O . LEU A 1 93 ? 4.704 10.103 3.631 1.00 88.38 93 LEU A O 1
ATOM 759 N N . TYR A 1 94 ? 3.019 9.659 5.051 1.00 89.75 94 TYR A N 1
ATOM 760 C CA . TYR A 1 94 ? 2.705 8.348 4.487 1.00 89.75 94 TYR A CA 1
ATOM 761 C C . TYR A 1 94 ? 2.215 8.457 3.036 1.00 89.75 94 TYR A C 1
ATOM 763 O O . TYR A 1 94 ? 2.706 7.740 2.165 1.00 89.75 94 TYR A O 1
ATOM 771 N N . TRP A 1 95 ? 1.303 9.391 2.758 1.00 89.06 95 TRP A N 1
ATOM 772 C CA . TRP A 1 95 ? 0.778 9.621 1.411 1.00 89.06 95 TRP A CA 1
ATOM 773 C C . TRP A 1 95 ? 1.861 10.075 0.429 1.00 89.06 95 TRP A C 1
ATOM 775 O O . TRP A 1 95 ? 1.946 9.562 -0.685 1.00 89.06 95 TRP A O 1
ATOM 785 N N . LEU A 1 96 ? 2.732 10.991 0.859 1.00 92.69 96 LEU A N 1
ATOM 786 C CA . LEU A 1 96 ? 3.871 11.446 0.068 1.00 92.69 96 LEU A CA 1
ATOM 787 C C . LEU A 1 96 ? 4.832 10.290 -0.236 1.00 92.69 96 LEU A C 1
ATOM 789 O O . LEU A 1 96 ? 5.271 10.142 -1.373 1.00 92.69 96 LEU A O 1
ATOM 793 N N . SER A 1 97 ? 5.119 9.445 0.757 1.00 90.38 97 SER A N 1
ATOM 794 C CA . SER A 1 97 ? 5.946 8.246 0.582 1.00 90.38 97 SER A CA 1
ATOM 795 C C . SER A 1 97 ? 5.341 7.279 -0.443 1.00 90.38 97 SER A C 1
ATOM 797 O O . SER A 1 97 ? 6.039 6.822 -1.347 1.00 90.38 97 SER A O 1
ATOM 799 N N . MET A 1 98 ? 4.029 7.031 -0.373 1.00 89.50 98 MET A N 1
ATOM 800 C CA . MET A 1 98 ? 3.324 6.189 -1.347 1.00 89.50 98 MET A CA 1
ATOM 801 C C . MET A 1 98 ? 3.346 6.779 -2.760 1.00 89.50 98 MET A C 1
ATOM 803 O O . MET A 1 98 ? 3.525 6.039 -3.724 1.00 89.50 98 MET A O 1
ATOM 807 N N . LEU A 1 99 ? 3.244 8.104 -2.894 1.00 93.50 99 LEU A N 1
ATOM 808 C CA . LEU A 1 99 ? 3.386 8.786 -4.181 1.00 93.50 99 LEU A CA 1
ATOM 809 C C . LEU A 1 99 ? 4.795 8.604 -4.759 1.00 93.50 99 LEU A C 1
ATOM 811 O O . LEU A 1 99 ? 4.934 8.294 -5.940 1.00 93.50 99 LEU A O 1
ATOM 815 N N . VAL A 1 100 ? 5.841 8.740 -3.937 1.00 93.81 100 VAL A N 1
ATOM 816 C CA . VAL A 1 100 ? 7.225 8.494 -4.375 1.00 93.81 100 VAL A CA 1
ATOM 817 C C . VAL A 1 100 ? 7.400 7.049 -4.844 1.00 93.81 100 VAL A C 1
ATOM 819 O O . VAL A 1 100 ? 7.966 6.827 -5.913 1.00 93.81 100 VAL A O 1
ATOM 822 N N . ILE A 1 101 ? 6.878 6.074 -4.093 1.00 93.00 101 ILE A N 1
ATOM 823 C CA . ILE A 1 101 ? 6.927 4.654 -4.473 1.00 93.00 101 ILE A CA 1
ATOM 824 C C . ILE A 1 101 ? 6.198 4.417 -5.800 1.00 93.00 101 ILE A C 1
ATOM 826 O O . ILE A 1 101 ? 6.736 3.748 -6.679 1.00 93.00 101 ILE A O 1
ATOM 830 N N . PHE A 1 102 ? 5.022 5.016 -5.987 1.00 92.12 102 PHE A N 1
ATOM 831 C CA . PHE A 1 102 ? 4.276 4.930 -7.240 1.00 92.12 102 PHE A CA 1
ATOM 832 C C . PHE A 1 102 ? 5.075 5.478 -8.433 1.00 92.12 102 PHE A C 1
ATOM 834 O O . PHE A 1 102 ? 5.176 4.813 -9.466 1.00 92.12 102 PHE A O 1
ATOM 841 N N . CYS A 1 103 ? 5.703 6.650 -8.285 1.00 93.44 103 CYS A N 1
ATOM 842 C CA . CYS A 1 103 ? 6.570 7.215 -9.319 1.00 93.44 103 CYS A CA 1
ATOM 843 C C . CYS A 1 103 ? 7.751 6.287 -9.641 1.00 93.44 103 CYS A C 1
ATOM 845 O O . CYS A 1 103 ? 8.054 6.073 -10.814 1.00 93.44 103 CYS A O 1
ATOM 847 N N . LEU A 1 104 ? 8.394 5.705 -8.623 1.00 93.06 104 LEU A N 1
ATOM 848 C CA . LEU A 1 104 ? 9.497 4.758 -8.812 1.00 93.06 104 LEU A CA 1
ATOM 849 C C . LEU A 1 104 ? 9.054 3.514 -9.590 1.00 93.06 104 LEU A C 1
ATOM 851 O O . LEU A 1 104 ? 9.705 3.152 -10.568 1.00 93.06 104 LEU A O 1
ATOM 855 N N . MET A 1 105 ? 7.910 2.923 -9.236 1.00 91.88 105 MET A N 1
ATOM 856 C CA . MET A 1 105 ? 7.355 1.7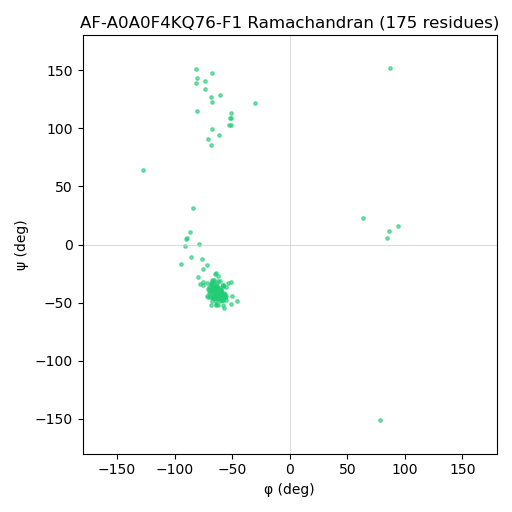70 -9.955 1.00 91.88 105 MET A CA 1
ATOM 857 C C . MET A 1 105 ? 7.041 2.095 -11.419 1.00 91.88 105 MET A C 1
ATOM 859 O O . MET A 1 105 ? 7.250 1.262 -12.301 1.00 91.88 105 MET A O 1
ATOM 863 N N . PHE A 1 106 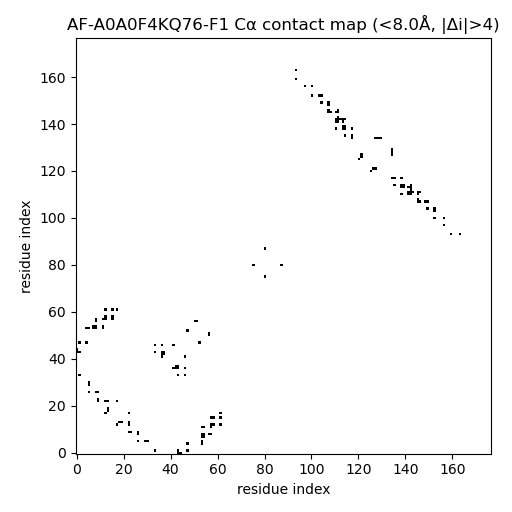? 6.560 3.310 -11.699 1.00 91.62 106 PHE A N 1
ATOM 864 C CA . PHE A 1 106 ? 6.313 3.756 -13.068 1.00 91.62 106 PHE A CA 1
ATOM 865 C C . PHE A 1 106 ? 7.610 3.860 -13.884 1.00 91.62 106 PHE A C 1
ATOM 867 O O . PHE A 1 106 ? 7.659 3.401 -15.024 1.00 91.62 106 PHE A O 1
ATOM 874 N N . PHE A 1 107 ? 8.682 4.403 -13.301 1.00 90.56 107 PHE A N 1
ATOM 875 C CA . PHE A 1 107 ? 9.990 4.444 -13.961 1.00 90.56 107 PHE A CA 1
ATOM 876 C C . PHE A 1 107 ? 10.559 3.043 -14.207 1.00 90.56 107 PHE A C 1
ATOM 878 O O . PHE A 1 107 ? 11.036 2.759 -15.305 1.00 90.56 107 PHE A O 1
ATOM 885 N N . GLU A 1 108 ? 10.475 2.149 -13.222 1.00 92.75 108 GLU A N 1
ATOM 886 C CA . GLU A 1 108 ? 10.917 0.755 -13.351 1.00 92.75 108 GLU A CA 1
ATOM 887 C C . GLU A 1 108 ? 10.195 0.028 -14.490 1.00 92.75 108 GLU A C 1
ATOM 889 O O . GLU A 1 108 ? 10.815 -0.760 -15.206 1.00 92.75 108 GLU A O 1
ATOM 894 N N . LEU A 1 109 ? 8.911 0.331 -14.707 1.00 93.12 109 LEU A N 1
ATOM 895 C CA . LEU A 1 109 ? 8.132 -0.227 -15.807 1.00 93.12 109 LEU A CA 1
ATOM 896 C C . LEU A 1 109 ? 8.765 0.108 -17.163 1.00 93.12 109 LEU A C 1
ATOM 898 O O . LEU A 1 109 ? 8.950 -0.782 -17.988 1.00 93.12 109 LEU A O 1
ATOM 902 N N . ILE A 1 110 ? 9.163 1.365 -17.378 1.00 92.88 110 ILE A N 1
ATOM 903 C CA . ILE A 1 110 ? 9.801 1.808 -18.628 1.00 92.88 110 ILE A CA 1
ATOM 904 C C . ILE A 1 110 ? 11.090 1.014 -18.882 1.00 92.88 110 ILE A C 1
ATOM 906 O O . ILE A 1 110 ? 11.303 0.511 -19.987 1.00 92.88 110 ILE A O 1
ATOM 910 N N . PHE A 1 111 ? 11.928 0.845 -17.856 1.00 93.94 111 PHE A N 1
ATOM 911 C CA . PHE A 1 111 ? 13.176 0.086 -17.976 1.00 93.94 111 PHE A CA 1
ATOM 912 C C . PHE A 1 111 ? 12.948 -1.416 -18.179 1.00 93.94 111 PHE A C 1
ATOM 914 O O . PHE A 1 111 ? 13.695 -2.046 -18.927 1.00 93.94 111 PHE A O 1
ATOM 921 N N . ALA A 1 112 ? 11.898 -1.991 -17.588 1.00 94.19 112 ALA A N 1
ATOM 922 C CA . ALA A 1 112 ? 11.531 -3.388 -17.814 1.00 94.19 112 ALA A CA 1
ATOM 923 C C . ALA A 1 112 ? 11.163 -3.661 -19.285 1.00 94.19 112 ALA A C 1
ATOM 925 O O . ALA A 1 112 ? 11.438 -4.744 -19.799 1.00 94.19 112 ALA A O 1
ATOM 926 N N . PHE A 1 113 ? 10.607 -2.665 -19.979 1.00 95.12 113 PHE A N 1
ATOM 927 C CA . PHE A 1 113 ? 10.297 -2.734 -21.409 1.00 95.12 113 PHE A CA 1
ATOM 928 C C . PHE A 1 113 ? 11.438 -2.251 -22.320 1.00 95.12 113 PHE A C 1
ATOM 930 O O . PHE A 1 113 ? 11.271 -2.239 -23.541 1.00 95.12 113 PHE A O 1
ATOM 937 N N . SER A 1 114 ? 12.612 -1.909 -21.774 1.00 95.06 114 SER A N 1
ATOM 938 C CA . SER A 1 114 ? 13.748 -1.373 -22.542 1.00 95.06 114 SER A CA 1
ATOM 939 C C . SER A 1 114 ? 14.126 -2.206 -23.784 1.00 95.06 114 SER A C 1
ATOM 941 O O . SER A 1 114 ? 14.278 -1.606 -24.852 1.00 95.06 114 SER A O 1
ATOM 943 N N . PRO A 1 115 ? 14.200 -3.555 -23.738 1.00 95.38 115 PRO A N 1
ATOM 944 C CA . PRO A 1 115 ? 14.513 -4.352 -24.929 1.00 95.38 115 PRO A CA 1
ATOM 945 C C . PRO A 1 115 ? 13.450 -4.253 -26.032 1.00 95.38 115 PRO A C 1
ATOM 947 O O . PRO A 1 115 ? 13.774 -4.234 -27.217 1.00 95.38 115 PRO A O 1
ATOM 950 N N . ILE A 1 116 ? 12.173 -4.162 -25.655 1.00 95.75 116 ILE A N 1
ATOM 951 C CA . ILE A 1 116 ? 11.060 -4.026 -26.604 1.00 95.75 116 ILE A CA 1
ATOM 952 C C . ILE A 1 116 ? 11.089 -2.638 -27.248 1.00 95.75 116 ILE A C 1
ATOM 954 O O . ILE A 1 116 ? 10.929 -2.521 -28.461 1.00 95.75 116 ILE A O 1
ATOM 958 N N . ILE A 1 117 ? 11.362 -1.596 -26.456 1.00 94.19 117 ILE A N 1
ATOM 959 C CA . ILE A 1 117 ? 11.528 -0.223 -26.951 1.00 94.19 117 ILE A CA 1
ATOM 960 C C . ILE A 1 117 ? 12.679 -0.155 -27.965 1.00 94.19 117 ILE A C 1
ATOM 962 O O . ILE A 1 117 ? 12.526 0.472 -29.012 1.00 94.19 117 ILE A O 1
ATOM 966 N N . LEU A 1 118 ? 13.795 -0.846 -27.703 1.00 94.38 118 LEU A N 1
ATOM 967 C CA . LEU A 1 118 ? 14.915 -0.941 -28.642 1.00 94.38 118 LEU A CA 1
ATOM 968 C C . LEU A 1 118 ? 14.501 -1.592 -29.969 1.00 94.38 118 LEU A C 1
ATOM 970 O O . LEU A 1 118 ? 14.800 -1.039 -31.023 1.00 94.38 118 LEU A O 1
ATOM 974 N N . LEU A 1 119 ? 13.805 -2.734 -29.927 1.00 94.19 119 LEU A N 1
ATOM 975 C CA . LEU A 1 119 ? 13.343 -3.437 -31.132 1.00 94.19 119 LEU A CA 1
ATOM 976 C C . LEU A 1 119 ? 12.385 -2.585 -31.971 1.00 94.19 119 LEU A C 1
ATOM 978 O O . LEU A 1 119 ? 12.477 -2.563 -33.195 1.00 94.19 119 LEU A O 1
ATOM 982 N N . ILE A 1 120 ? 11.466 -1.869 -31.322 1.00 95.19 120 ILE A N 1
ATOM 983 C CA . ILE A 1 120 ? 10.555 -0.953 -32.016 1.00 95.19 120 ILE A CA 1
ATOM 984 C C . ILE A 1 120 ? 11.348 0.200 -32.639 1.00 95.19 120 ILE A C 1
ATOM 986 O O . ILE A 1 120 ? 11.123 0.544 -33.797 1.00 95.19 120 ILE A O 1
ATOM 990 N N . GLY A 1 121 ? 12.302 0.772 -31.900 1.00 93.88 121 GLY A N 1
ATOM 991 C CA . GLY A 1 121 ? 13.150 1.850 -32.399 1.00 93.88 121 GLY A CA 1
ATOM 992 C C . GLY A 1 121 ? 13.941 1.439 -33.643 1.00 93.88 121 GLY A C 1
ATOM 993 O O . GLY A 1 121 ? 13.948 2.149 -34.647 1.00 93.88 121 GLY A O 1
ATOM 994 N N . THR A 1 122 ? 14.545 0.254 -33.629 1.00 92.06 122 THR A N 1
ATOM 995 C CA . THR A 1 122 ? 15.318 -0.235 -34.776 1.00 92.06 122 THR A CA 1
ATOM 996 C C . THR A 1 122 ? 14.428 -0.534 -35.984 1.00 92.06 122 THR A C 1
ATOM 998 O O . THR A 1 122 ? 14.818 -0.216 -37.106 1.00 92.06 122 THR A O 1
ATOM 1001 N N . LEU A 1 123 ? 13.211 -1.058 -35.780 1.00 93.94 123 LEU A N 1
ATOM 1002 C CA . LEU A 1 123 ? 12.221 -1.259 -36.850 1.00 93.94 123 LEU A CA 1
ATOM 1003 C C . LEU A 1 123 ? 11.762 0.054 -37.500 1.00 93.94 123 LEU A C 1
ATOM 1005 O O . LEU A 1 123 ? 11.500 0.083 -38.699 1.00 93.94 123 LEU A O 1
ATOM 1009 N N . LEU A 1 124 ? 11.691 1.141 -36.729 1.00 95.88 124 LEU A N 1
ATOM 1010 C CA . LEU A 1 124 ? 11.368 2.482 -37.230 1.00 95.88 124 LEU A CA 1
ATOM 1011 C C . LEU A 1 124 ? 12.560 3.181 -37.910 1.00 95.88 124 LEU A C 1
ATOM 1013 O O . LEU A 1 124 ? 12.418 4.306 -38.385 1.00 95.88 124 LEU A O 1
ATOM 1017 N N . GLY A 1 125 ? 13.724 2.527 -37.977 1.00 91.62 125 GLY A N 1
ATOM 1018 C CA . GLY A 1 125 ? 14.923 3.054 -38.629 1.00 91.62 125 GLY A CA 1
ATOM 1019 C C . GLY A 1 125 ? 15.795 3.943 -37.740 1.00 91.62 125 GLY A C 1
ATOM 1020 O O . GLY A 1 125 ? 16.718 4.579 -38.251 1.00 91.62 125 GLY A O 1
ATOM 1021 N N . PHE A 1 126 ? 15.553 3.990 -36.423 1.00 91.75 126 PHE A N 1
ATOM 1022 C CA . PHE A 1 126 ? 16.465 4.665 -35.500 1.00 91.75 126 PHE A CA 1
ATOM 1023 C C . PHE A 1 126 ? 17.784 3.890 -35.415 1.00 91.75 126 PHE A C 1
ATOM 1025 O O . PHE A 1 126 ? 17.802 2.682 -35.163 1.00 91.75 126 PHE A O 1
ATOM 1032 N N . GLN A 1 127 ? 18.900 4.586 -35.638 1.00 86.50 127 GLN A N 1
ATOM 1033 C CA . GLN A 1 127 ? 20.222 3.971 -35.575 1.00 86.50 127 GLN A CA 1
ATOM 1034 C C . GLN A 1 127 ? 20.617 3.701 -34.122 1.00 86.50 127 GLN A C 1
ATOM 1036 O O . GLN A 1 127 ? 20.472 4.557 -33.252 1.00 86.50 127 GLN A O 1
ATOM 1041 N N . SER A 1 128 ? 21.132 2.500 -33.869 1.00 85.38 128 SER A N 1
ATOM 1042 C CA . SER A 1 128 ? 21.692 2.120 -32.575 1.00 85.38 128 SER A CA 1
ATOM 1043 C C . SER A 1 128 ? 23.119 2.653 -32.437 1.00 85.38 128 SER A C 1
ATOM 1045 O O . SER A 1 128 ? 24.012 2.207 -33.170 1.00 85.38 128 SER A O 1
ATOM 1047 N N . GLU A 1 129 ? 23.359 3.568 -31.503 1.00 81.50 129 GLU A N 1
ATOM 1048 C CA . GLU A 1 129 ? 24.707 4.052 -31.199 1.00 81.50 129 GLU A CA 1
ATOM 1049 C C . GLU A 1 129 ? 25.538 2.919 -30.572 1.00 81.50 129 GLU A C 1
ATOM 1051 O O . GLU A 1 129 ? 25.148 2.315 -29.575 1.00 81.50 129 GLU A O 1
ATOM 1056 N N . GLY A 1 130 ? 26.675 2.575 -31.186 1.00 83.62 130 GLY A N 1
ATOM 1057 C CA . GLY A 1 130 ? 27.515 1.450 -30.744 1.00 83.62 130 GLY A CA 1
ATOM 1058 C C . GLY A 1 130 ? 27.096 0.072 -31.276 1.00 83.62 130 GLY A C 1
ATOM 1059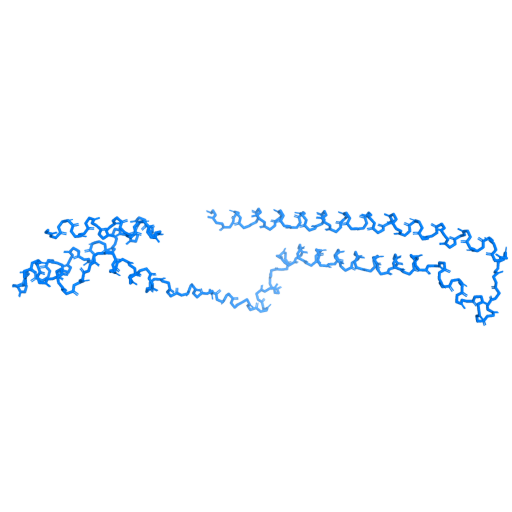 O O . GLY A 1 130 ? 27.710 -0.934 -30.922 1.00 83.62 130 GLY A O 1
ATOM 1060 N N . GLY A 1 131 ? 26.100 0.021 -32.166 1.00 90.31 131 GLY A N 1
ATOM 1061 C CA . GLY A 1 131 ? 25.652 -1.200 -32.833 1.00 90.31 131 GLY A CA 1
ATOM 1062 C C . GLY A 1 131 ? 24.602 -1.989 -32.047 1.00 90.31 131 GLY A C 1
ATOM 1063 O O . GLY A 1 131 ? 24.553 -1.981 -30.816 1.00 90.31 131 GLY A O 1
ATOM 1064 N N . PHE A 1 132 ? 23.761 -2.716 -32.786 1.00 91.19 132 PHE A N 1
ATOM 1065 C CA . PHE A 1 132 ? 22.585 -3.394 -32.236 1.00 91.19 132 PHE A CA 1
ATOM 1066 C C . PHE A 1 132 ? 22.922 -4.368 -31.099 1.00 91.19 132 PHE A C 1
ATOM 1068 O O . PHE A 1 132 ? 22.237 -4.390 -30.080 1.00 91.19 132 PHE A O 1
ATOM 1075 N N . GLY A 1 133 ? 24.001 -5.146 -31.243 1.00 93.00 133 GLY A N 1
ATOM 1076 C CA . GLY A 1 133 ? 24.397 -6.142 -30.245 1.00 93.00 133 GLY A CA 1
ATOM 1077 C C . GLY A 1 133 ? 24.745 -5.531 -28.886 1.00 93.00 133 GLY A C 1
ATOM 1078 O O . GLY A 1 133 ? 24.283 -6.018 -27.856 1.00 93.00 133 GLY A O 1
ATOM 1079 N N . LEU A 1 134 ? 25.510 -4.434 -28.874 1.00 93.50 134 LEU A N 1
ATOM 1080 C CA . LEU A 1 134 ? 25.891 -3.744 -27.641 1.00 93.50 134 LEU A CA 1
ATOM 1081 C C . LEU A 1 134 ? 24.666 -3.114 -26.970 1.00 93.50 134 LEU A C 1
ATOM 1083 O O . LEU A 1 134 ? 24.470 -3.269 -25.764 1.00 93.50 134 LEU A O 1
ATOM 1087 N N . GLN A 1 135 ? 23.797 -2.466 -27.748 1.00 93.50 135 GLN A N 1
ATOM 1088 C CA . GLN A 1 135 ? 22.602 -1.820 -27.209 1.00 93.50 135 GLN A CA 1
ATOM 1089 C C . GLN A 1 135 ? 21.571 -2.832 -26.685 1.00 93.50 135 GLN A C 1
ATOM 1091 O O . GLN A 1 135 ? 20.921 -2.582 -25.668 1.00 93.50 135 GLN A O 1
ATOM 1096 N N . LEU A 1 136 ? 21.482 -4.012 -27.308 1.00 95.12 136 LEU A N 1
ATOM 1097 C CA . LEU A 1 136 ? 20.668 -5.118 -26.811 1.00 95.12 136 LEU A CA 1
ATOM 1098 C C . LEU A 1 136 ? 21.162 -5.598 -25.439 1.00 95.12 136 LEU A C 1
ATOM 1100 O O . LEU A 1 136 ? 20.352 -5.731 -24.522 1.00 95.12 136 LEU A O 1
ATOM 1104 N N . LEU A 1 137 ? 22.475 -5.781 -25.261 1.00 95.94 137 LEU A N 1
ATOM 1105 C CA . LEU A 1 137 ? 23.053 -6.165 -23.967 1.00 95.94 137 LEU A CA 1
ATOM 1106 C C . LEU A 1 137 ? 22.768 -5.124 -22.875 1.00 95.94 137 LEU A C 1
ATOM 1108 O O . LEU A 1 137 ? 22.373 -5.497 -21.771 1.00 95.94 137 LEU A O 1
ATOM 1112 N N . ILE A 1 138 ? 22.900 -3.831 -23.190 1.00 94.50 138 ILE A N 1
ATOM 1113 C CA . ILE A 1 138 ? 22.570 -2.741 -22.258 1.00 94.50 138 ILE A CA 1
ATOM 1114 C C . ILE A 1 138 ? 21.084 -2.774 -21.879 1.00 94.50 138 ILE A C 1
ATOM 1116 O O . ILE A 1 138 ? 20.748 -2.677 -20.699 1.00 94.50 138 ILE A O 1
ATOM 1120 N N . SER A 1 139 ? 20.187 -2.957 -22.853 1.00 94.81 139 SER A N 1
ATOM 1121 C CA . SER A 1 139 ? 18.741 -3.010 -22.594 1.00 94.81 139 SER A CA 1
ATOM 1122 C C . SER A 1 139 ? 18.347 -4.192 -21.700 1.00 94.81 139 SER A C 1
ATOM 1124 O O . SER A 1 139 ? 17.531 -4.044 -20.789 1.00 94.81 139 SER A O 1
ATOM 1126 N N . LEU A 1 140 ? 18.979 -5.355 -21.897 1.00 96.50 140 LEU A N 1
ATOM 1127 C CA . LEU A 1 140 ? 18.785 -6.533 -21.053 1.00 96.50 140 LEU A CA 1
ATOM 1128 C C . LEU A 1 140 ? 19.329 -6.304 -19.640 1.00 96.50 140 LEU A C 1
ATOM 1130 O O . LEU A 1 140 ? 18.673 -6.677 -18.668 1.00 96.50 140 LEU A O 1
ATOM 1134 N N . ALA A 1 141 ? 20.485 -5.649 -19.507 1.00 96.25 141 ALA A N 1
ATOM 1135 C CA . ALA A 1 141 ? 21.028 -5.282 -18.204 1.00 96.25 141 ALA A CA 1
ATOM 1136 C C . ALA A 1 141 ? 20.072 -4.348 -17.442 1.00 96.25 141 ALA A C 1
ATOM 1138 O O . ALA A 1 141 ? 19.771 -4.606 -16.275 1.00 96.25 141 ALA A O 1
ATOM 1139 N N . PHE A 1 142 ? 19.521 -3.323 -18.103 1.00 95.56 142 PHE A N 1
ATOM 1140 C CA . PHE A 1 142 ? 18.518 -2.445 -17.495 1.00 95.56 142 PHE A CA 1
ATOM 1141 C C . PHE A 1 142 ? 17.240 -3.184 -17.106 1.00 95.56 142 PHE A C 1
ATOM 1143 O O . PHE A 1 142 ? 16.723 -2.939 -16.020 1.00 95.56 142 PHE A O 1
ATOM 1150 N N . MET A 1 143 ? 16.762 -4.120 -17.928 1.00 96.38 143 MET A N 1
ATOM 1151 C CA . MET A 1 143 ? 15.603 -4.947 -17.588 1.00 96.38 143 MET A CA 1
ATOM 1152 C C . MET A 1 143 ? 15.851 -5.765 -16.311 1.00 96.38 143 MET A C 1
ATOM 1154 O O . MET A 1 143 ? 15.000 -5.799 -15.422 1.00 96.38 143 MET A O 1
ATOM 1158 N N . VAL A 1 144 ? 17.022 -6.398 -16.180 1.00 96.56 144 VAL A N 1
ATOM 1159 C CA . VAL A 1 144 ? 17.381 -7.168 -14.976 1.00 96.56 144 VAL A CA 1
ATOM 1160 C C . VAL A 1 144 ? 17.449 -6.262 -13.745 1.00 96.56 144 VAL A C 1
ATOM 1162 O O . VAL A 1 144 ? 16.889 -6.606 -12.699 1.00 96.56 144 VAL A O 1
ATOM 1165 N N . ILE A 1 145 ? 18.082 -5.092 -13.873 1.00 95.62 145 ILE A N 1
ATOM 1166 C CA . ILE A 1 145 ? 18.154 -4.090 -12.802 1.00 95.62 145 ILE A CA 1
ATOM 1167 C C . ILE A 1 145 ? 16.747 -3.624 -12.413 1.00 95.62 145 ILE A C 1
ATOM 1169 O O . ILE A 1 145 ? 16.445 -3.569 -11.225 1.00 95.62 145 ILE A O 1
ATOM 1173 N N . ALA A 1 146 ? 15.870 -3.362 -13.383 1.00 95.44 146 ALA A N 1
ATOM 1174 C CA . ALA A 1 146 ? 14.498 -2.925 -13.148 1.00 95.44 146 ALA A CA 1
ATOM 1175 C C . ALA A 1 146 ? 13.669 -3.982 -12.410 1.00 95.44 146 ALA A C 1
ATOM 1177 O O . ALA A 1 146 ? 12.962 -3.657 -11.463 1.00 95.44 146 ALA A O 1
ATOM 1178 N N . ILE A 1 147 ? 13.797 -5.263 -12.773 1.00 94.75 147 ILE A N 1
ATOM 1179 C CA . ILE A 1 147 ? 13.115 -6.360 -12.066 1.00 94.75 147 ILE A CA 1
ATOM 1180 C C . ILE A 1 147 ? 13.604 -6.465 -10.617 1.00 94.75 147 ILE A C 1
ATOM 1182 O O . ILE A 1 147 ? 12.811 -6.709 -9.702 1.00 94.75 147 ILE A O 1
ATOM 1186 N N . PHE A 1 148 ? 14.910 -6.307 -10.392 1.00 95.44 148 PHE A N 1
ATOM 1187 C CA . PHE A 1 148 ? 15.473 -6.320 -9.046 1.00 95.44 148 PHE A CA 1
ATOM 1188 C C . PHE A 1 148 ? 15.011 -5.105 -8.228 1.00 95.44 148 PHE A C 1
ATOM 1190 O O . PHE A 1 148 ? 14.565 -5.275 -7.091 1.00 95.44 148 PHE A O 1
ATOM 1197 N N . ALA A 1 149 ? 15.052 -3.912 -8.823 1.00 93.88 149 ALA A N 1
ATOM 1198 C CA . ALA A 1 149 ? 14.560 -2.672 -8.234 1.00 93.88 149 ALA A CA 1
ATOM 1199 C C . ALA A 1 149 ? 13.076 -2.790 -7.863 1.00 93.88 149 ALA A C 1
ATOM 1201 O O . ALA A 1 149 ? 12.738 -2.592 -6.703 1.00 93.88 149 ALA A O 1
ATOM 1202 N N . TYR A 1 150 ? 12.231 -3.299 -8.761 1.00 94.50 150 TYR A N 1
ATOM 1203 C CA . TYR A 1 150 ? 10.811 -3.540 -8.495 1.00 94.50 150 TYR A CA 1
ATOM 1204 C C . TYR A 1 150 ? 10.569 -4.432 -7.276 1.00 94.50 150 TYR A C 1
ATOM 1206 O O . TYR A 1 150 ? 9.723 -4.138 -6.428 1.00 94.50 150 TYR A O 1
ATOM 1214 N N . LYS A 1 151 ? 11.332 -5.524 -7.134 1.00 94.62 151 LYS A N 1
ATOM 1215 C CA . LYS A 1 151 ? 11.232 -6.390 -5.946 1.00 94.62 151 LYS A CA 1
ATOM 1216 C C . LYS A 1 151 ? 11.598 -5.640 -4.666 1.00 94.62 151 LYS A C 1
ATOM 1218 O O . LYS A 1 151 ? 10.953 -5.849 -3.637 1.00 94.62 151 LYS A O 1
ATOM 1223 N N . LEU A 1 152 ? 12.622 -4.790 -4.720 1.00 93.44 152 LEU A N 1
ATOM 1224 C CA . LEU A 1 152 ? 13.037 -3.961 -3.593 1.00 93.44 152 LEU A CA 1
ATOM 1225 C C . LEU A 1 152 ? 11.973 -2.906 -3.263 1.00 93.44 152 LEU A C 1
ATOM 1227 O O . LEU A 1 152 ? 11.555 -2.815 -2.110 1.00 93.44 152 LEU A O 1
ATOM 1231 N N . THR A 1 153 ? 11.480 -2.182 -4.264 1.00 93.12 153 THR A N 1
ATOM 1232 C CA . THR A 1 153 ? 10.432 -1.162 -4.147 1.00 93.12 153 THR A CA 1
ATOM 1233 C C . THR A 1 153 ? 9.157 -1.748 -3.546 1.00 93.12 153 THR A C 1
ATOM 1235 O O . THR A 1 153 ? 8.639 -1.222 -2.562 1.00 93.12 153 THR A O 1
ATOM 1238 N N . LYS A 1 154 ? 8.725 -2.928 -4.007 1.00 92.94 154 LYS A N 1
ATOM 1239 C CA . LYS A 1 154 ? 7.579 -3.650 -3.430 1.00 92.94 154 LYS A CA 1
ATOM 1240 C C . LYS A 1 154 ? 7.803 -4.064 -1.973 1.00 92.94 154 LYS A C 1
ATOM 1242 O O . LYS A 1 154 ? 6.885 -4.025 -1.155 1.00 92.94 154 LYS A O 1
ATOM 1247 N N . LYS A 1 155 ? 9.030 -4.452 -1.610 1.00 94.19 155 LYS A N 1
ATOM 1248 C CA . LYS A 1 155 ? 9.377 -4.754 -0.212 1.00 94.19 155 LYS A CA 1
ATOM 1249 C C . LYS A 1 155 ? 9.307 -3.497 0.664 1.00 94.19 155 LYS A C 1
ATOM 1251 O O . LYS A 1 155 ? 8.833 -3.585 1.796 1.00 94.19 155 LYS A O 1
ATOM 1256 N N . MET A 1 156 ? 9.743 -2.350 0.141 1.00 90.75 156 MET A N 1
ATOM 1257 C CA . MET A 1 156 ? 9.654 -1.054 0.822 1.00 90.75 156 MET A CA 1
ATOM 1258 C C . MET A 1 156 ? 8.206 -0.593 1.003 1.00 90.75 156 MET A C 1
ATOM 1260 O O . MET A 1 156 ? 7.865 -0.108 2.079 1.00 90.75 156 MET A O 1
ATOM 1264 N N . GLU A 1 157 ? 7.343 -0.814 0.012 1.00 92.50 157 GLU A N 1
ATOM 1265 C CA . GLU A 1 157 ? 5.905 -0.534 0.096 1.00 92.50 157 GLU A CA 1
ATOM 1266 C C . GLU A 1 157 ? 5.252 -1.285 1.265 1.00 92.50 157 GLU A C 1
ATOM 1268 O O . GLU A 1 157 ? 4.671 -0.670 2.162 1.00 92.50 157 GLU A O 1
ATOM 1273 N N . VAL A 1 158 ? 5.428 -2.611 1.317 1.00 92.19 158 VAL A N 1
ATOM 1274 C CA . VAL A 1 158 ? 4.883 -3.459 2.393 1.00 92.19 158 VAL A CA 1
ATOM 1275 C C . VAL A 1 158 ? 5.453 -3.062 3.755 1.00 92.19 158 VAL A C 1
ATOM 1277 O O . VAL A 1 158 ? 4.742 -3.061 4.763 1.00 92.19 158 VAL A O 1
ATOM 1280 N N . PHE A 1 159 ? 6.741 -2.721 3.809 1.00 89.94 159 PHE A N 1
ATOM 1281 C CA . PHE A 1 159 ? 7.378 -2.246 5.032 1.00 89.94 159 PHE A CA 1
ATOM 1282 C C . PHE A 1 159 ? 6.777 -0.916 5.513 1.00 89.94 159 PHE A C 1
ATOM 1284 O O . PHE A 1 159 ? 6.436 -0.797 6.691 1.00 89.94 159 PHE A O 1
ATOM 1291 N N . GLY A 1 160 ? 6.579 0.048 4.609 1.00 88.25 160 GLY A N 1
ATOM 1292 C CA . GLY A 1 160 ? 5.949 1.334 4.908 1.00 88.25 160 GLY A CA 1
ATOM 1293 C C . GLY A 1 160 ? 4.511 1.179 5.404 1.00 88.25 160 GLY A C 1
ATOM 1294 O O . GLY A 1 160 ? 4.153 1.748 6.436 1.00 88.25 160 GLY A O 1
ATOM 1295 N N . GLN A 1 161 ? 3.718 0.334 4.738 1.00 89.69 161 GLN A N 1
ATOM 1296 C CA . GLN A 1 161 ? 2.357 -0.012 5.168 1.00 89.69 161 GLN A CA 1
ATOM 1297 C C . GLN A 1 161 ? 2.345 -0.630 6.569 1.00 89.69 161 GLN A C 1
ATOM 1299 O O . GLN A 1 161 ? 1.539 -0.246 7.414 1.00 89.69 161 GLN A O 1
ATOM 1304 N N . ARG A 1 162 ? 3.274 -1.551 6.858 1.00 90.50 162 ARG A N 1
ATOM 1305 C CA . ARG A 1 162 ? 3.376 -2.188 8.177 1.00 90.50 162 ARG A CA 1
ATOM 1306 C C . ARG A 1 162 ? 3.706 -1.184 9.279 1.00 90.50 162 ARG A C 1
ATOM 1308 O O . ARG A 1 162 ? 3.084 -1.233 10.336 1.00 90.50 162 ARG A O 1
ATOM 1315 N N . ILE A 1 163 ? 4.668 -0.288 9.050 1.00 88.12 163 ILE A N 1
ATOM 1316 C CA . ILE A 1 163 ? 5.015 0.758 10.024 1.00 88.12 163 ILE A CA 1
ATOM 1317 C C . ILE A 1 163 ? 3.803 1.642 10.302 1.00 88.12 163 ILE A C 1
ATOM 1319 O O . ILE A 1 163 ? 3.484 1.887 11.465 1.00 88.12 163 ILE A O 1
ATOM 1323 N N . PHE A 1 164 ? 3.122 2.096 9.249 1.00 87.50 164 PHE A N 1
ATOM 1324 C CA . PHE A 1 164 ? 1.972 2.978 9.387 1.00 87.50 164 PHE A CA 1
ATOM 1325 C C . PHE A 1 164 ? 0.807 2.295 10.117 1.00 87.50 164 PHE A C 1
ATOM 1327 O O . PHE A 1 164 ? 0.260 2.864 11.059 1.00 87.50 164 PHE A O 1
ATOM 1334 N N . ASN A 1 165 ? 0.494 1.043 9.778 1.00 87.19 165 ASN A N 1
ATOM 1335 C CA . ASN A 1 165 ? -0.543 0.274 10.469 1.00 87.19 165 ASN A CA 1
ATOM 1336 C C . ASN A 1 165 ? -0.207 0.060 11.950 1.00 87.19 165 ASN A C 1
ATOM 1338 O O . ASN A 1 165 ? -1.058 0.276 12.809 1.00 87.19 165 ASN A O 1
ATOM 1342 N N . ASN A 1 166 ? 1.042 -0.290 12.271 1.00 89.00 166 ASN A N 1
ATOM 1343 C CA . ASN A 1 166 ? 1.479 -0.437 13.660 1.00 89.00 166 ASN A CA 1
ATOM 1344 C C . ASN A 1 166 ? 1.401 0.890 14.434 1.00 89.00 166 ASN A C 1
ATOM 1346 O O . ASN A 1 166 ? 1.080 0.888 15.621 1.00 89.00 166 ASN A O 1
ATOM 1350 N N . TYR A 1 167 ? 1.693 2.017 13.778 1.00 86.25 167 TYR A N 1
ATOM 1351 C CA . TYR A 1 167 ? 1.523 3.347 14.362 1.00 86.25 167 TYR A CA 1
ATOM 1352 C C . TYR A 1 167 ? 0.049 3.643 14.668 1.00 86.25 167 TYR A C 1
ATOM 1354 O O . TYR A 1 167 ? -0.256 4.114 15.763 1.00 86.25 167 TYR A O 1
ATOM 1362 N N . LEU A 1 168 ? -0.865 3.333 13.741 1.00 84.88 168 LEU A N 1
ATOM 1363 C CA . LEU A 1 168 ? -2.301 3.532 13.948 1.00 84.88 168 LEU A CA 1
ATOM 1364 C C . LEU A 1 168 ? -2.846 2.670 15.088 1.00 84.88 168 LEU A C 1
ATOM 1366 O O . LEU A 1 168 ? -3.538 3.201 15.949 1.00 84.88 168 LEU A O 1
ATOM 1370 N N . ILE A 1 169 ? -2.499 1.379 15.131 1.00 85.88 169 ILE A N 1
ATOM 1371 C CA . ILE A 1 169 ? -2.955 0.454 16.183 1.00 85.88 169 ILE A CA 1
ATOM 1372 C C . ILE A 1 169 ? -2.548 0.969 17.566 1.00 85.88 169 ILE A C 1
ATOM 1374 O O . ILE A 1 169 ? -3.410 1.179 18.413 1.00 85.88 169 ILE A O 1
ATOM 1378 N N . LYS A 1 170 ? -1.262 1.294 17.761 1.00 86.94 170 LYS A N 1
ATOM 1379 C CA . LYS A 1 170 ? -0.768 1.839 19.038 1.00 86.94 170 LYS A CA 1
ATOM 1380 C C . LYS A 1 170 ? -1.470 3.132 19.448 1.00 86.94 170 LYS A C 1
ATOM 1382 O O . LYS A 1 170 ? -1.662 3.384 20.632 1.00 86.94 170 LYS A O 1
ATOM 1387 N N . LYS A 1 171 ? -1.816 3.980 18.477 1.00 80.94 171 LYS A N 1
ATOM 1388 C CA . LYS A 1 171 ? -2.487 5.254 18.744 1.00 80.94 171 LYS A CA 1
ATOM 1389 C C . LYS A 1 171 ? -3.965 5.073 19.102 1.00 80.94 171 LYS A C 1
ATOM 1391 O O . LYS A 1 171 ? -4.468 5.864 19.887 1.00 80.94 171 LYS A O 1
ATOM 1396 N N . MET A 1 172 ? -4.635 4.059 18.551 1.00 75.38 172 MET A N 1
ATOM 1397 C CA . MET A 1 172 ? -6.007 3.697 18.930 1.00 75.38 172 MET A CA 1
ATOM 1398 C C . MET A 1 172 ? -6.051 3.080 20.333 1.00 75.38 172 MET A C 1
ATOM 1400 O O . MET A 1 172 ? -6.845 3.523 21.150 1.00 75.38 172 MET A O 1
ATOM 1404 N N . GLU A 1 173 ? -5.135 2.158 20.654 1.00 81.12 173 GLU A N 1
ATOM 1405 C CA . GLU A 1 173 ? -5.031 1.555 21.998 1.00 81.12 173 GLU A CA 1
ATOM 1406 C C . GLU A 1 173 ? -4.800 2.600 23.102 1.00 81.12 173 GLU A C 1
ATOM 1408 O O . GLU A 1 173 ? -5.313 2.460 24.207 1.00 81.12 173 GLU A O 1
ATOM 1413 N N . ALA A 1 174 ? -4.050 3.665 22.802 1.00 78.50 174 ALA A N 1
ATOM 1414 C CA . ALA A 1 174 ? -3.806 4.767 23.732 1.00 78.50 174 ALA A CA 1
ATOM 1415 C C . ALA A 1 174 ? -4.994 5.738 23.889 1.00 78.50 174 ALA A C 1
ATOM 1417 O O . ALA A 1 174 ? -4.952 6.586 24.773 1.00 78.50 174 ALA A O 1
ATOM 1418 N N . ALA A 1 175 ? -6.008 5.670 23.020 1.00 70.81 175 ALA A N 1
ATOM 1419 C CA . ALA A 1 175 ? -7.196 6.524 23.083 1.00 70.81 175 ALA A CA 1
ATOM 1420 C C . ALA A 1 175 ? -8.367 5.876 23.847 1.00 70.81 175 ALA A C 1
ATOM 1422 O O . ALA A 1 175 ? -9.284 6.591 24.245 1.00 70.81 175 ALA A O 1
ATOM 1423 N N . ASP A 1 176 ? -8.326 4.554 24.050 1.00 64.06 176 ASP A N 1
ATOM 1424 C CA . ASP A 1 176 ? -9.325 3.779 24.803 1.00 64.06 176 ASP A CA 1
ATOM 1425 C C . ASP A 1 176 ? -8.992 3.647 26.311 1.00 64.06 176 ASP A C 1
ATOM 1427 O O . ASP A 1 176 ? -9.761 3.034 27.056 1.00 64.06 176 ASP A O 1
ATOM 1431 N N . GLN A 1 177 ? -7.858 4.203 26.764 1.00 53.22 177 GLN A N 1
ATOM 1432 C CA . GLN A 1 177 ? -7.420 4.271 28.171 1.00 53.22 177 GLN A CA 1
ATOM 1433 C C . GLN A 1 177 ? -7.678 5.654 28.771 1.00 53.22 177 GLN A C 1
ATOM 1435 O O . GLN A 1 177 ? -8.061 5.700 29.963 1.00 53.22 177 GLN A O 1
#

Radius of gyration: 34.13 Å; Cα contacts (8 Å, |Δi|>4): 91; chains: 1; bounding box: 82×44×81 Å

Organism: NCBI:txid1218508

Solvent-accessible surface area (backbone atoms only — not comparable to full-atom values): 9883 Å² total; per-residue (Å²): 104,67,70,57,48,53,51,49,24,51,51,40,34,48,76,74,68,50,54,71,71,58,48,53,50,55,51,49,55,50,54,49,51,56,51,53,36,49,75,72,72,45,51,67,67,58,53,43,62,74,62,51,54,43,60,61,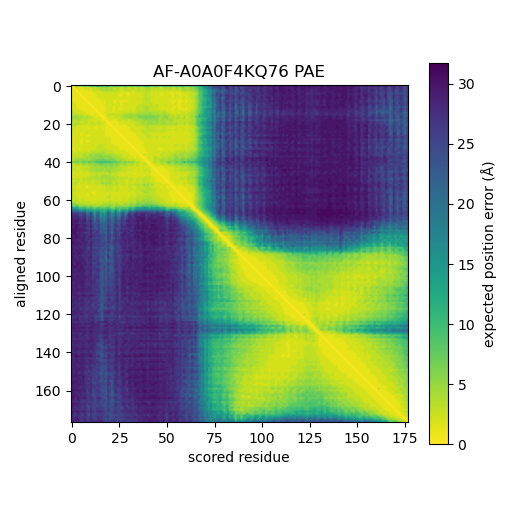43,33,52,48,58,50,54,63,66,55,56,67,76,74,70,76,72,75,77,75,49,72,69,61,56,69,76,43,54,78,74,46,47,66,56,52,53,51,51,52,51,51,50,52,52,52,54,50,54,55,55,32,52,56,34,51,42,31,51,60,53,50,55,52,39,48,75,74,66,50,81,55,80,84,38,64,69,56,49,48,53,52,22,50,51,42,22,55,50,20,55,54,48,48,55,50,52,54,51,50,51,57,49,51,52,49,52,52,50,54,51,50,51,57,54,51,62,65,69,79,110

pLDDT: mean 85.48, std 12.85, range [41.28, 96.56]

Mean predicted aligned error: 16.31 Å

Foldseek 3Di:
DLVVQLVVLLVLLVVVPHDPVVSVVVSVVVVVVCVVCVVVVHDPVNVCVVCDHSNVNSVVVVVVVPPPPPPPPPPPPPVNCVVCVVVCVVVVVLVVLVVVLVVLLVVLVCLLCQLVVLVVCVVVVNDDDVDDVVSNVVSVVSNVVSVVSNVVSVVVNVVSVVVVVVVVVVVVVVVVD

Secondary structure (DSSP, 8-state):
-HHHHHHHHHHHHHHTT--HHHHHHHHHHHHHHHHHHHHTT--HHHHHHHH--HHHHHHHHHHHHTS----------HHHHHH-HHHHHHHHHHHHHHHHHHHHHHHHHHHHTHHHHHHHHHHTT---TT-HHHHHHHHHHHHHHHHHHHHHHHHHHHHHHHHHHHHHHHHHHTT--

Nearest PDB structures (foldseek):
  3zx6-assembly1_A  TM=4.105E-01  e=6.992E+00  Archaeoglobus fulgidus DSM 4304

Sequence (177 aa):
MKSDYLMLLKKYLFAFGMSATKVNAVIRDYEEYFAEGSENNETEADIIKHLGSPENLAHQLISEQKEIPEVKQVRVSFSFLLFHPLILLPFLLYWLSMLVIFCLMFFELIFAFSPIILLIGTLLGFQSEGGFGLQLLISLAFMVIAIFAYKLTKKMEVFGQRIFNNYLIKKMEAADQ